Protein AF-A0A940C6B5-F1 (afdb_monomer_lite)

Foldseek 3Di:
DPVVVVVVVVVVVCVCPPAQLVLLLVCVVVVDFLVRSQVPDPHGDDSLVSQVSVQVSCVVVVQKDLDDPQPCPPFAPWDWDWDADPVRDTDTDTDGDDDPPPQPWDWDKAFDDLPDDPPDDDPLPPDQVVVVVCVVQAPPDQKKFWAPLLVCVPPPVPVNVLLLVLDDDRLSSSSVSHCLDNRPGTMIGGPDPSVVSSLSSCRPVVRRGTMMIHIDRDD

Secondary structure (DSSP, 8-state):
--HHHHHHHHHHHHHIIIIIHHHHHHHHHTT--HHHHHHHSSSPPPHHHHHHHHHHHHHHTTSEESS-TTSSTT---EEEEEEE-TTS-EEEEEEEPPPP----EEEEEEE------TTS---TTT--HHHHHHHHH--SS--EEEE-HHHHHHTTSHHHHHHHHHS-THHHHHHHHS-----SSPEEEE--HHHHHHHHHHTTTT-S--EEEEEEE--

Radius of gyration: 21.32 Å; chains: 1; bounding box: 56×64×48 Å

Sequence (219 aa):
MSEDKYFEKALSDMKDSFAGKDGIKHLASLGYSVREIQASLDFPFPLDKIGRVLWDYYKSEEIILLKAPGSGAGASRSTYVKQTDAYGKQSFVKVPGEKEPSRDYSFRKEVYKDGHDIFTPVNRNETRFIVKFLANNSSGGPDFVSLDFGRLKTRNGSDWRRVLSSVTGDDRDYLEVMPWENSITGVYHLIDEQMIRILEALEGTGYLPGVFYFAVKDV

pLDDT: mean 76.71, std 16.72, range [35.69, 95.25]

Structure (mmCIF, N/CA/C/O backbone):
data_AF-A0A940C6B5-F1
#
_entry.id   AF-A0A940C6B5-F1
#
loop_
_atom_site.group_PDB
_atom_site.id
_atom_site.type_symbol
_atom_site.label_atom_id
_atom_site.label_alt_id
_atom_site.label_comp_id
_atom_site.label_asym_id
_atom_site.label_entity_id
_atom_site.label_seq_id
_atom_site.pdbx_PDB_ins_code
_atom_site.Cartn_x
_atom_site.Cartn_y
_atom_site.Cartn_z
_atom_site.occupancy
_atom_site.B_iso_or_equiv
_atom_site.auth_seq_id
_atom_site.auth_comp_id
_atom_site.auth_asym_id
_atom_site.auth_atom_id
_atom_site.pdbx_PDB_model_num
ATOM 1 N N . MET A 1 1 ? -36.226 -0.234 20.730 1.00 51.69 1 MET A N 1
ATOM 2 C CA . MET A 1 1 ? -35.613 -1.057 19.655 1.00 51.69 1 MET A CA 1
ATOM 3 C C . MET A 1 1 ? -34.610 -0.280 18.790 1.00 51.69 1 MET A C 1
ATOM 5 O O . MET A 1 1 ? -33.698 -0.911 18.271 1.00 51.69 1 MET A O 1
ATOM 9 N N . SER A 1 2 ? -34.745 1.043 18.592 1.00 61.62 2 SER A N 1
ATOM 10 C CA . SER A 1 2 ? -33.777 1.872 17.839 1.00 61.62 2 SER A CA 1
ATOM 11 C C . SER A 1 2 ? -32.727 2.573 18.716 1.00 61.62 2 SER A C 1
ATOM 13 O O . SER A 1 2 ? -31.589 2.707 18.276 1.00 61.62 2 SER A O 1
ATOM 15 N N . GLU A 1 3 ? -33.075 2.976 19.942 1.00 56.22 3 GLU A N 1
ATOM 16 C CA . GLU A 1 3 ? -32.159 3.665 20.871 1.00 56.22 3 GLU A CA 1
ATOM 17 C C . GLU A 1 3 ? -31.006 2.778 21.347 1.00 56.22 3 GLU A C 1
ATOM 19 O O . GLU A 1 3 ? -29.862 3.220 21.304 1.00 56.22 3 GLU A O 1
ATOM 24 N N . ASP A 1 4 ? -31.264 1.509 21.674 1.00 61.31 4 ASP A N 1
ATOM 25 C CA . ASP A 1 4 ? -30.216 0.577 22.124 1.00 61.31 4 ASP A CA 1
ATOM 26 C C . ASP A 1 4 ? -29.134 0.372 21.053 1.00 61.31 4 ASP A C 1
ATOM 28 O O . ASP A 1 4 ? -27.945 0.344 21.347 1.00 61.31 4 ASP A O 1
ATOM 32 N N . LYS A 1 5 ? -29.528 0.317 19.772 1.00 67.81 5 LYS A N 1
ATOM 33 C CA . LYS A 1 5 ? -28.584 0.200 18.647 1.00 67.81 5 LYS A CA 1
ATOM 34 C C . LYS A 1 5 ? -27.777 1.475 18.421 1.00 67.81 5 LYS A C 1
ATOM 36 O O . LYS A 1 5 ? -26.628 1.394 17.993 1.00 67.81 5 LYS A O 1
ATOM 41 N N . TYR A 1 6 ? -28.370 2.640 18.670 1.00 72.81 6 TYR A N 1
ATOM 42 C CA . TYR A 1 6 ? -27.673 3.922 18.578 1.00 72.81 6 TYR A CA 1
ATOM 43 C C . TYR A 1 6 ? -26.693 4.111 19.735 1.00 72.81 6 TYR A C 1
ATOM 45 O O . TYR A 1 6 ? -25.583 4.585 19.509 1.00 72.81 6 TYR A O 1
ATOM 53 N N . PHE A 1 7 ? -27.077 3.699 20.942 1.00 65.31 7 PHE A N 1
ATOM 54 C CA . PHE A 1 7 ? -26.234 3.759 22.128 1.00 65.31 7 PHE A CA 1
ATOM 55 C C . PHE A 1 7 ? -25.055 2.793 22.027 1.00 65.31 7 PHE A C 1
ATOM 57 O O . PHE A 1 7 ? -23.922 3.231 22.167 1.00 65.31 7 PHE A O 1
ATOM 64 N N . GLU A 1 8 ? -25.286 1.527 21.669 1.00 72.00 8 GLU A N 1
ATOM 65 C CA . GLU A 1 8 ? -24.215 0.543 21.435 1.00 72.00 8 GLU A CA 1
ATOM 66 C C . GLU A 1 8 ? -23.247 0.994 20.337 1.00 72.00 8 GLU A C 1
ATOM 68 O O . GLU A 1 8 ? -22.029 0.879 20.477 1.00 72.00 8 GLU A O 1
ATOM 73 N N . LYS A 1 9 ? -23.772 1.589 19.258 1.00 75.25 9 LYS A N 1
ATOM 74 C CA . LYS A 1 9 ? -22.939 2.176 18.208 1.00 75.25 9 LYS A CA 1
ATOM 75 C C . LYS A 1 9 ? -22.117 3.354 18.729 1.00 75.25 9 LYS A C 1
ATOM 77 O O . LYS A 1 9 ? -20.917 3.381 18.498 1.00 75.25 9 LYS A O 1
ATOM 82 N N . ALA A 1 10 ? -22.723 4.284 19.464 1.00 62.81 10 ALA A N 1
ATOM 83 C CA . ALA A 1 10 ? -22.015 5.420 20.050 1.00 62.81 10 ALA A CA 1
ATOM 84 C C . ALA A 1 10 ? -20.956 4.979 21.076 1.00 62.81 10 ALA A C 1
ATOM 86 O O . ALA A 1 10 ? -19.884 5.572 21.136 1.00 62.81 10 ALA A O 1
ATOM 87 N N . LEU A 1 11 ? -21.213 3.916 21.844 1.00 60.31 11 LEU A N 1
ATOM 88 C CA . LEU A 1 11 ? -20.276 3.342 22.814 1.00 60.31 11 LEU A CA 1
ATOM 89 C C . LEU A 1 11 ? -19.118 2.608 22.132 1.00 60.31 11 LEU A C 1
ATOM 91 O O . LEU A 1 11 ? -17.976 2.731 22.574 1.00 60.31 11 LEU A O 1
ATOM 95 N N . SER A 1 12 ? -19.394 1.882 21.046 1.00 63.09 12 SER A N 1
ATOM 96 C CA . SER A 1 12 ? -18.367 1.311 20.170 1.00 63.09 12 SER A CA 1
ATOM 97 C C . SER A 1 12 ? -17.521 2.418 19.541 1.00 63.09 12 SER A C 1
ATOM 99 O O . SER A 1 12 ? -16.301 2.385 19.652 1.00 63.09 12 SER A O 1
ATOM 101 N N . ASP A 1 13 ? -18.158 3.428 18.949 1.00 64.12 13 ASP A N 1
ATOM 102 C CA . ASP A 1 13 ? -17.488 4.553 18.295 1.00 64.12 13 ASP A CA 1
ATOM 103 C C . ASP A 1 13 ? -16.643 5.367 19.299 1.00 64.12 13 ASP A C 1
ATOM 105 O O . ASP A 1 13 ? -15.543 5.802 18.961 1.00 64.12 13 ASP A O 1
ATOM 109 N N . MET A 1 14 ? -17.101 5.510 20.551 1.00 58.03 14 MET A N 1
ATOM 110 C CA . MET A 1 14 ? -16.363 6.173 21.635 1.00 58.03 14 MET A CA 1
ATOM 111 C C . MET A 1 14 ? -15.160 5.347 22.113 1.00 58.03 14 MET A C 1
ATOM 113 O O . MET A 1 14 ? -14.069 5.890 22.276 1.00 58.03 14 MET A O 1
ATOM 117 N N . LYS A 1 15 ? -15.316 4.030 22.306 1.00 58.06 15 LYS A N 1
ATOM 118 C CA . LYS A 1 15 ? -14.192 3.127 22.632 1.00 58.06 15 LYS A CA 1
ATOM 119 C C . LYS A 1 15 ? -13.146 3.104 21.513 1.00 58.06 15 LYS A C 1
ATOM 121 O O . LYS A 1 15 ? -11.950 3.023 21.783 1.00 58.06 15 LYS A O 1
ATOM 126 N N . ASP A 1 16 ? -13.588 3.258 20.269 1.00 58.75 16 ASP A N 1
ATOM 127 C CA . ASP A 1 16 ? -12.717 3.353 19.101 1.00 58.75 16 ASP A CA 1
ATOM 128 C C . ASP A 1 16 ? -11.979 4.688 18.994 1.00 58.75 16 ASP A C 1
ATOM 130 O O . ASP A 1 16 ? -10.849 4.719 18.501 1.00 58.75 16 ASP A O 1
ATOM 134 N N . SER A 1 17 ? -12.608 5.790 19.420 1.00 55.53 17 SER A N 1
ATOM 135 C CA . SER A 1 17 ? -12.042 7.138 19.316 1.00 55.53 17 SER A CA 1
ATOM 136 C C . SER A 1 17 ? -11.075 7.489 20.443 1.00 55.53 17 SER A C 1
ATOM 138 O O . SER A 1 17 ? -10.254 8.374 20.252 1.00 55.53 17 SER A O 1
ATOM 140 N N . PHE A 1 18 ? -11.181 6.854 21.616 1.00 49.31 18 PHE A N 1
ATOM 141 C CA . PHE A 1 18 ? -10.466 7.320 22.811 1.00 49.31 18 PHE A CA 1
ATOM 142 C C . PHE A 1 18 ? -9.060 6.720 23.000 1.00 49.31 18 PHE A C 1
ATOM 144 O O . PHE A 1 18 ? -8.281 7.276 23.766 1.00 49.31 18 PHE A O 1
ATOM 151 N N . ALA A 1 19 ? -8.712 5.617 22.319 1.00 55.44 19 ALA A N 1
ATOM 152 C CA . ALA A 1 19 ? -7.381 4.995 22.463 1.00 55.44 19 ALA A CA 1
ATOM 153 C C . ALA A 1 19 ? -6.909 4.125 21.277 1.00 55.44 19 ALA A C 1
ATOM 155 O O . ALA A 1 19 ? -5.709 3.982 21.064 1.00 55.44 19 ALA A O 1
ATOM 156 N N . GLY A 1 20 ? -7.816 3.535 20.487 1.00 72.50 20 GLY A N 1
ATOM 157 C CA . GLY A 1 20 ? -7.432 2.496 19.519 1.00 72.50 20 GLY A CA 1
ATOM 158 C C . GLY A 1 20 ? -6.904 3.009 18.177 1.00 72.50 20 GLY A C 1
ATOM 159 O O . GLY A 1 20 ? -5.870 2.552 17.697 1.00 72.50 20 GLY A O 1
ATOM 160 N N . LYS A 1 21 ? -7.601 3.963 17.543 1.00 81.88 21 LYS A N 1
ATOM 161 C CA . LYS A 1 21 ? -7.278 4.379 16.164 1.00 81.88 21 LYS A CA 1
ATOM 162 C C . LYS A 1 21 ? -5.942 5.105 16.044 1.00 81.88 21 LYS A C 1
ATOM 164 O O . LYS A 1 21 ? -5.196 4.825 15.113 1.00 81.88 21 LYS A O 1
ATOM 169 N N . ASP A 1 22 ? -5.639 6.018 16.961 1.00 84.38 22 ASP A N 1
ATOM 170 C CA . ASP A 1 22 ? -4.374 6.759 16.917 1.00 84.38 22 ASP A CA 1
ATOM 171 C C . ASP A 1 22 ? -3.187 5.883 17.335 1.00 84.38 22 ASP A C 1
ATOM 173 O O . ASP A 1 22 ? -2.115 6.006 16.748 1.00 84.38 22 ASP A O 1
ATOM 177 N N . GLY A 1 23 ? -3.401 4.912 18.234 1.00 85.94 23 GLY A N 1
ATOM 178 C CA . GLY A 1 23 ? -2.422 3.862 18.527 1.00 85.94 23 GLY A CA 1
ATOM 179 C C . GLY A 1 23 ? -2.085 3.015 17.295 1.00 85.94 23 GLY A C 1
ATOM 180 O O . GLY A 1 23 ? -0.912 2.827 16.986 1.00 85.94 23 GLY A O 1
ATOM 181 N N . ILE A 1 24 ? -3.097 2.583 16.529 1.00 90.06 24 ILE A N 1
ATOM 182 C CA . ILE A 1 24 ? -2.900 1.851 15.262 1.00 90.06 24 ILE A CA 1
ATOM 183 C C . ILE A 1 24 ? -2.062 2.672 14.272 1.00 90.06 24 ILE A C 1
ATOM 185 O O . ILE A 1 24 ? -1.107 2.145 13.708 1.00 90.06 24 ILE A O 1
ATOM 189 N N . LYS A 1 25 ? -2.386 3.957 14.072 1.00 90.69 25 LYS A N 1
ATOM 190 C CA . LYS A 1 25 ? -1.626 4.844 13.171 1.00 90.69 25 LYS A CA 1
ATOM 191 C C . LYS A 1 25 ? -0.183 5.018 13.628 1.00 90.69 25 LYS A C 1
ATOM 193 O O . LYS A 1 25 ? 0.727 4.947 12.811 1.00 90.69 25 LYS A O 1
ATOM 198 N N . HIS A 1 26 ? 0.024 5.240 14.925 1.00 86.94 26 HIS A N 1
ATOM 199 C CA . HIS A 1 26 ? 1.357 5.421 15.483 1.00 86.94 26 HIS A CA 1
ATOM 200 C C . HIS A 1 26 ? 2.217 4.170 15.281 1.00 86.94 26 HIS A C 1
ATOM 202 O O . HIS A 1 26 ? 3.313 4.272 14.738 1.00 86.94 26 HIS A O 1
ATOM 208 N N . LEU A 1 27 ? 1.701 2.988 15.619 1.00 88.50 27 LEU A N 1
ATOM 209 C CA . LEU A 1 27 ? 2.410 1.724 15.405 1.00 88.50 27 LEU A CA 1
ATOM 210 C C . LEU A 1 27 ? 2.693 1.476 13.915 1.00 88.50 27 LEU A C 1
ATOM 212 O O . LEU A 1 27 ? 3.799 1.085 13.555 1.00 88.50 27 LEU A O 1
ATOM 216 N N . ALA A 1 28 ? 1.742 1.789 13.033 1.00 90.12 28 ALA A N 1
ATOM 217 C CA . ALA A 1 28 ? 1.952 1.701 11.590 1.00 90.12 28 ALA A CA 1
ATOM 218 C C . ALA A 1 28 ? 3.049 2.654 11.091 1.00 90.12 28 ALA A C 1
ATOM 220 O O . ALA A 1 28 ? 3.865 2.263 10.263 1.00 90.12 28 ALA A O 1
ATOM 221 N N . SER A 1 29 ? 3.114 3.881 11.622 1.00 88.12 29 SER A N 1
ATOM 222 C CA . SER A 1 29 ? 4.173 4.848 11.292 1.00 88.12 29 SER A CA 1
ATOM 223 C C . SER A 1 29 ? 5.568 4.393 11.740 1.00 88.12 29 SER A C 1
ATOM 225 O O . SER A 1 29 ? 6.567 4.827 11.176 1.00 88.12 29 SER A O 1
ATOM 227 N N . LEU A 1 30 ? 5.634 3.493 12.728 1.00 85.75 30 LEU A N 1
ATOM 228 C CA . LEU A 1 30 ? 6.863 2.839 13.182 1.00 85.75 30 LEU A CA 1
ATOM 229 C C . LEU A 1 30 ? 7.217 1.587 12.357 1.00 85.75 30 LEU A C 1
ATOM 231 O O . LEU A 1 30 ? 8.242 0.966 12.624 1.00 85.75 30 LEU A O 1
ATOM 235 N N . GLY A 1 31 ? 6.391 1.211 11.375 1.00 84.44 31 GLY A N 1
ATOM 236 C CA . GLY A 1 31 ? 6.623 0.063 10.494 1.00 84.44 31 GLY A CA 1
ATOM 237 C C . GLY A 1 31 ? 6.084 -1.276 11.006 1.00 84.44 31 GLY A C 1
ATOM 238 O O . GLY A 1 31 ? 6.448 -2.309 10.452 1.00 84.44 31 GLY A O 1
ATOM 239 N N . TYR A 1 32 ? 5.228 -1.282 12.034 1.00 87.81 32 TYR A N 1
ATOM 240 C CA . TYR A 1 32 ? 4.650 -2.519 12.573 1.00 87.81 32 TYR A CA 1
ATOM 241 C C . TYR A 1 32 ? 3.679 -3.162 11.575 1.00 87.81 32 TYR A C 1
ATOM 243 O O . TYR A 1 32 ? 2.871 -2.476 10.939 1.00 87.81 32 TYR A O 1
ATOM 251 N N . SER A 1 33 ? 3.694 -4.493 11.492 1.00 89.44 33 SER A N 1
ATOM 252 C CA . SER A 1 33 ? 2.744 -5.257 10.685 1.00 89.44 33 SER A CA 1
ATOM 253 C C . SER A 1 33 ? 1.346 -5.295 11.300 1.00 89.44 33 SER A C 1
ATOM 255 O O . SER A 1 33 ? 1.143 -5.003 12.476 1.00 89.44 33 SER A O 1
ATOM 257 N N . VAL A 1 34 ? 0.339 -5.712 10.527 1.00 91.19 34 VAL A N 1
ATOM 258 C CA . VAL A 1 34 ? -1.051 -5.791 11.012 1.00 91.19 34 VAL A CA 1
ATOM 259 C C . VAL A 1 34 ? -1.169 -6.671 12.265 1.00 91.19 34 VAL A C 1
ATOM 261 O O . VAL A 1 34 ? -1.901 -6.324 13.197 1.00 91.19 34 VAL A O 1
ATOM 264 N N . ARG A 1 35 ? -0.452 -7.803 12.311 1.00 89.88 35 ARG A N 1
ATOM 265 C CA . ARG A 1 35 ? -0.485 -8.713 13.466 1.00 89.88 35 ARG A CA 1
ATOM 266 C C . ARG A 1 35 ? 0.287 -8.160 14.654 1.00 89.88 35 ARG A C 1
ATOM 268 O O . ARG A 1 35 ? -0.186 -8.293 15.779 1.00 89.88 35 ARG A O 1
ATOM 275 N N . GLU A 1 36 ? 1.422 -7.510 14.416 1.00 89.62 36 GLU A N 1
ATOM 276 C CA . GLU A 1 36 ? 2.192 -6.843 15.470 1.00 89.62 36 GLU A CA 1
ATOM 277 C C . GLU A 1 36 ? 1.408 -5.681 16.080 1.00 89.62 36 GLU A C 1
ATOM 279 O O . GLU A 1 36 ? 1.369 -5.542 17.303 1.00 89.62 36 GLU A O 1
ATOM 284 N N . ILE A 1 37 ? 0.710 -4.898 15.250 1.00 89.75 37 ILE A N 1
ATOM 285 C CA . ILE A 1 37 ? -0.222 -3.861 15.699 1.00 89.75 37 ILE A CA 1
ATOM 286 C C . ILE A 1 37 ? -1.287 -4.497 16.586 1.00 89.75 37 ILE A C 1
ATOM 288 O O . ILE A 1 37 ? -1.464 -4.063 17.718 1.00 89.75 37 ILE A O 1
ATOM 292 N N . GLN A 1 38 ? -1.972 -5.546 16.117 1.00 89.88 38 GLN A N 1
ATOM 293 C CA . GLN A 1 38 ? -3.027 -6.200 16.895 1.00 89.88 38 GLN A CA 1
ATOM 294 C C . GLN A 1 38 ? -2.529 -6.704 18.257 1.00 89.88 38 GLN A C 1
ATOM 296 O O . GLN A 1 38 ? -3.240 -6.559 19.249 1.00 89.88 38 GLN A O 1
ATOM 301 N N . ALA A 1 39 ? -1.328 -7.284 18.300 1.00 88.50 39 ALA A N 1
ATOM 302 C CA . ALA A 1 39 ? -0.719 -7.812 19.517 1.00 88.50 39 ALA A CA 1
ATOM 303 C C . ALA A 1 39 ? -0.229 -6.718 20.482 1.00 88.50 39 ALA A C 1
ATOM 305 O O . ALA A 1 39 ? -0.133 -6.971 21.680 1.00 88.50 39 ALA A O 1
ATOM 306 N N . SER A 1 40 ? 0.074 -5.522 19.971 1.00 86.75 40 SER A N 1
ATOM 307 C CA . SER A 1 40 ? 0.601 -4.393 20.752 1.00 86.75 40 SER A CA 1
ATOM 308 C C . SER A 1 40 ? -0.490 -3.485 21.332 1.00 86.75 40 SER A C 1
ATOM 310 O O . SER A 1 40 ? -0.182 -2.570 22.091 1.00 86.75 40 SER A O 1
ATOM 312 N N . LEU A 1 41 ? -1.758 -3.699 20.971 1.00 84.69 41 LEU A N 1
ATOM 313 C CA . LEU A 1 41 ? -2.888 -2.952 21.523 1.00 84.69 41 LEU A CA 1
ATOM 314 C C . LEU A 1 41 ? -3.345 -3.565 22.852 1.00 84.69 41 LEU A C 1
ATOM 316 O O . LEU A 1 41 ? -3.595 -4.767 22.924 1.00 84.69 41 LEU A O 1
ATOM 320 N N . ASP A 1 42 ? -3.577 -2.720 23.863 1.00 74.31 42 ASP A N 1
ATOM 321 C CA . ASP A 1 42 ? -4.107 -3.135 25.176 1.00 74.31 42 ASP A CA 1
ATOM 322 C C . ASP A 1 42 ? -5.443 -3.896 25.071 1.00 74.31 42 ASP A C 1
ATOM 324 O O . ASP A 1 42 ? -5.758 -4.758 25.893 1.00 74.31 42 ASP A O 1
ATOM 328 N N . PHE A 1 43 ? -6.228 -3.594 24.033 1.00 72.50 43 PHE A N 1
ATOM 329 C CA . PHE A 1 43 ? -7.436 -4.325 23.669 1.00 72.50 43 PHE A CA 1
ATOM 330 C C . PHE A 1 43 ? -7.367 -4.698 22.183 1.00 72.50 43 PHE A C 1
ATOM 332 O O . PHE A 1 43 ? -7.278 -3.796 21.346 1.00 72.50 43 PHE A O 1
ATOM 339 N N . PRO A 1 44 ? -7.434 -5.992 21.815 1.00 71.88 44 PRO A N 1
ATOM 340 C CA . PRO A 1 44 ? -7.230 -6.409 20.435 1.00 71.88 44 PRO A CA 1
ATOM 341 C C . PRO A 1 44 ? -8.405 -5.976 19.554 1.00 71.88 44 PRO A C 1
ATOM 343 O O . PRO A 1 44 ? -9.550 -6.394 19.745 1.00 71.88 44 PRO A O 1
ATOM 346 N N . PHE A 1 45 ? -8.115 -5.154 18.547 1.00 80.25 45 PHE A N 1
ATOM 347 C CA . PHE A 1 45 ? -9.079 -4.803 17.507 1.00 80.25 45 PHE A CA 1
ATOM 348 C C . PHE A 1 45 ? -9.227 -5.976 16.521 1.00 80.25 45 PHE A C 1
ATOM 350 O O . PHE A 1 45 ? -8.237 -6.651 16.226 1.00 80.25 45 PHE A O 1
ATOM 357 N N . PRO A 1 46 ? -10.428 -6.228 15.963 1.00 87.94 46 PRO A N 1
ATOM 358 C CA . PRO A 1 46 ? -10.578 -7.123 14.819 1.00 87.94 46 PRO A CA 1
ATOM 359 C C . PRO A 1 46 ? -9.673 -6.696 13.653 1.00 87.94 46 PRO A C 1
ATOM 361 O O . PRO A 1 46 ? -9.523 -5.501 13.386 1.00 87.94 46 PRO A O 1
ATOM 364 N N . LEU A 1 47 ? -9.073 -7.661 12.952 1.00 89.69 47 LEU A N 1
ATOM 365 C CA . LEU A 1 47 ? -8.100 -7.398 11.881 1.00 89.69 47 LEU A CA 1
ATOM 366 C C . LEU A 1 47 ? -8.679 -6.542 10.743 1.00 89.69 47 LEU A C 1
ATOM 368 O O . LEU A 1 47 ? -8.009 -5.651 10.229 1.00 89.69 47 LEU A O 1
ATOM 372 N N . ASP A 1 48 ? -9.946 -6.753 10.387 1.00 88.25 48 ASP A N 1
ATOM 373 C CA . ASP A 1 48 ? -10.661 -5.960 9.383 1.00 88.25 48 ASP A CA 1
ATOM 374 C C . ASP A 1 48 ? -10.830 -4.495 9.812 1.00 88.25 48 ASP A C 1
ATOM 376 O O . ASP A 1 48 ? -10.792 -3.581 8.986 1.00 88.25 48 ASP A O 1
ATOM 380 N N . LYS A 1 49 ? -10.971 -4.251 11.117 1.00 89.50 49 LYS A N 1
ATOM 381 C CA . LYS A 1 49 ? -11.049 -2.906 11.683 1.00 89.50 49 LYS A CA 1
ATOM 382 C C . LYS A 1 49 ? -9.695 -2.209 11.657 1.00 89.50 49 LYS A C 1
ATOM 384 O O . LYS A 1 49 ? -9.644 -1.035 11.298 1.00 89.50 49 LYS A O 1
ATOM 389 N N . ILE A 1 50 ? -8.618 -2.931 11.968 1.00 91.50 50 ILE A N 1
ATOM 390 C CA . ILE A 1 50 ? -7.243 -2.434 11.813 1.00 91.50 50 ILE A CA 1
ATOM 391 C C . ILE A 1 50 ? -7.000 -2.062 10.347 1.00 91.50 50 ILE A C 1
ATOM 393 O O . ILE A 1 50 ? -6.615 -0.929 10.071 1.00 91.50 50 ILE A O 1
ATOM 397 N N . GLY A 1 51 ? -7.337 -2.948 9.404 1.00 93.00 51 GLY A N 1
ATOM 398 C CA . GLY A 1 51 ? -7.209 -2.689 7.966 1.00 93.00 51 GLY A CA 1
ATOM 399 C C . GLY A 1 51 ? -7.950 -1.431 7.499 1.00 93.00 51 GLY A C 1
ATOM 400 O O . GLY A 1 51 ? -7.403 -0.647 6.731 1.00 93.00 51 GLY A O 1
ATOM 401 N N . ARG A 1 52 ? -9.165 -1.167 8.003 1.00 92.38 52 ARG A N 1
ATOM 402 C CA . ARG A 1 52 ? -9.897 0.081 7.700 1.00 92.38 52 ARG A CA 1
ATOM 403 C C . ARG A 1 52 ? -9.196 1.328 8.238 1.00 92.38 52 ARG A C 1
ATOM 405 O O . ARG A 1 52 ? -9.135 2.334 7.540 1.00 92.38 52 ARG A O 1
ATOM 412 N N . VAL A 1 53 ? -8.672 1.270 9.462 1.00 92.88 53 VAL A N 1
ATOM 413 C CA . VAL A 1 53 ? -7.948 2.402 10.066 1.00 92.88 53 VAL A CA 1
ATOM 414 C C . VAL A 1 53 ? -6.655 2.684 9.303 1.00 92.88 53 VAL A C 1
ATOM 416 O O . VAL A 1 53 ? -6.380 3.844 9.004 1.00 92.88 53 VAL A O 1
ATOM 419 N N . LEU A 1 54 ? -5.906 1.639 8.938 1.00 93.94 54 LEU A N 1
ATOM 420 C CA . LEU A 1 54 ? -4.702 1.755 8.111 1.00 93.94 54 LEU A CA 1
ATOM 421 C C . LEU A 1 54 ? -5.019 2.311 6.725 1.00 93.94 54 LEU A C 1
ATOM 423 O O . LEU A 1 54 ? -4.320 3.198 6.258 1.00 93.94 54 LEU A O 1
ATOM 427 N N . TRP A 1 55 ? -6.103 1.862 6.094 1.00 94.00 55 TRP A N 1
ATOM 428 C CA . TRP A 1 55 ? -6.548 2.390 4.805 1.00 94.00 55 TRP A CA 1
ATOM 429 C C . TRP A 1 55 ? -6.806 3.896 4.847 1.00 94.00 55 TRP A C 1
ATOM 431 O O . TRP A 1 55 ? -6.348 4.634 3.975 1.00 94.00 55 TRP A O 1
ATOM 441 N N . ASP A 1 56 ? -7.527 4.373 5.862 1.00 92.31 56 ASP A N 1
ATOM 442 C CA . ASP A 1 56 ? -7.807 5.800 6.014 1.00 92.31 56 ASP A CA 1
ATOM 443 C C . ASP A 1 56 ? -6.545 6.609 6.333 1.00 92.31 56 ASP A C 1
ATOM 445 O O . ASP A 1 56 ? -6.377 7.704 5.798 1.00 92.31 56 ASP A O 1
ATOM 449 N N . TYR A 1 57 ? -5.644 6.048 7.140 1.00 92.19 57 TYR A N 1
ATOM 450 C CA . TYR A 1 57 ? -4.345 6.639 7.451 1.00 92.19 57 TYR A CA 1
ATOM 451 C C . TYR A 1 57 ? -3.430 6.725 6.222 1.00 92.19 57 TYR A C 1
ATOM 453 O O . TYR A 1 57 ? -2.937 7.794 5.887 1.00 92.19 57 TYR A O 1
ATOM 461 N N . TYR A 1 58 ? -3.261 5.641 5.470 1.00 93.25 58 TYR A N 1
ATOM 462 C CA . TYR A 1 58 ? -2.409 5.625 4.279 1.00 93.25 58 TYR A CA 1
ATOM 463 C C . TYR A 1 58 ? -2.943 6.527 3.167 1.00 93.25 58 TYR A C 1
ATOM 465 O O . TYR A 1 58 ? -2.157 7.097 2.416 1.00 93.25 58 TYR A O 1
ATOM 473 N N . LYS A 1 59 ? -4.264 6.728 3.083 1.00 92.19 59 LYS A N 1
ATOM 474 C CA . LYS A 1 59 ? -4.837 7.775 2.225 1.00 92.19 59 LYS A CA 1
ATOM 475 C C . LYS A 1 59 ? -4.500 9.183 2.718 1.00 92.19 59 LYS A C 1
ATOM 477 O O . LYS A 1 59 ? -4.277 10.059 1.888 1.00 92.19 59 LYS A O 1
ATOM 482 N N . SER A 1 60 ? -4.518 9.433 4.032 1.00 88.94 60 SER A N 1
ATOM 483 C CA . SER A 1 60 ? -4.209 10.765 4.570 1.00 88.94 60 SER A CA 1
ATOM 484 C C . SER A 1 60 ? -2.734 11.130 4.446 1.00 88.94 60 SER A C 1
ATOM 486 O O . SER A 1 60 ? -2.443 12.301 4.235 1.00 88.94 60 SER A O 1
ATOM 488 N N . GLU A 1 61 ? -1.844 10.139 4.532 1.00 88.38 61 GLU A N 1
ATOM 489 C CA . GLU A 1 61 ? -0.391 10.281 4.351 1.00 88.38 61 GLU A CA 1
ATOM 490 C C . GLU A 1 61 ? 0.062 10.159 2.886 1.00 88.38 61 GLU A C 1
ATOM 492 O O . GLU A 1 61 ? 1.255 10.090 2.613 1.00 88.38 61 GLU A O 1
ATOM 497 N N . GLU A 1 62 ? -0.875 10.076 1.935 1.00 90.69 62 GLU A N 1
ATOM 498 C CA . GLU A 1 62 ? -0.588 9.916 0.499 1.00 90.69 62 GLU A CA 1
ATOM 499 C C . GLU A 1 62 ? 0.246 8.668 0.134 1.00 90.69 62 GLU A C 1
ATOM 501 O O . GLU A 1 62 ? 0.752 8.558 -0.980 1.00 90.69 62 GLU A O 1
ATOM 506 N N . ILE A 1 63 ? 0.321 7.675 1.026 1.00 92.25 63 ILE A N 1
ATOM 507 C CA . ILE A 1 63 ? 0.861 6.333 0.744 1.00 92.25 63 ILE A CA 1
ATOM 508 C C . ILE A 1 63 ? -0.061 5.604 -0.244 1.00 92.25 63 ILE A C 1
ATOM 510 O O . ILE A 1 63 ? 0.402 4.903 -1.141 1.00 92.25 63 ILE A O 1
ATOM 514 N N . ILE A 1 64 ? -1.377 5.796 -0.108 1.00 93.00 64 ILE A N 1
ATOM 515 C CA . ILE A 1 64 ? -2.393 5.275 -1.026 1.00 93.00 64 ILE A CA 1
ATOM 516 C C . ILE A 1 64 ? -3.127 6.428 -1.702 1.00 93.00 64 ILE A C 1
ATOM 518 O O . ILE A 1 64 ? -3.729 7.277 -1.048 1.00 93.00 64 ILE A O 1
ATOM 522 N N . LEU A 1 65 ? -3.180 6.395 -3.033 1.00 91.06 65 LEU A N 1
ATOM 523 C CA . LEU A 1 65 ? -3.956 7.320 -3.850 1.00 91.06 65 LEU A CA 1
ATOM 524 C C . LEU A 1 65 ? -5.085 6.580 -4.573 1.00 91.06 65 LEU A C 1
ATOM 526 O O . LEU A 1 65 ? -4.924 5.469 -5.079 1.00 91.06 65 LEU A O 1
ATOM 530 N N . LEU A 1 66 ? -6.239 7.238 -4.682 1.00 88.94 66 LEU A N 1
ATOM 531 C CA . LEU A 1 66 ? -7.406 6.722 -5.418 1.00 88.94 66 LEU A CA 1
ATOM 532 C C . LEU A 1 66 ? -7.476 7.228 -6.868 1.00 88.94 66 LEU A C 1
ATOM 534 O O . LEU A 1 66 ? -8.372 6.862 -7.630 1.00 88.94 66 LEU A O 1
ATOM 538 N N . LYS A 1 67 ? -6.549 8.109 -7.243 1.00 87.25 67 LYS A N 1
ATOM 539 C CA . LYS A 1 67 ? -6.403 8.688 -8.578 1.00 87.25 67 LYS A CA 1
ATOM 540 C C . LYS A 1 67 ? -4.927 8.682 -8.948 1.00 87.25 67 LYS A C 1
ATOM 542 O O . LYS A 1 67 ? -4.077 8.732 -8.065 1.00 87.25 67 LYS A O 1
ATOM 547 N N . ALA A 1 68 ? -4.645 8.626 -10.247 1.00 87.75 68 ALA A N 1
ATOM 548 C CA . ALA A 1 68 ? -3.279 8.501 -10.734 1.00 87.75 68 ALA A CA 1
ATOM 549 C C . ALA A 1 68 ? -2.387 9.650 -10.223 1.00 87.75 68 ALA A C 1
ATOM 551 O O . ALA A 1 68 ? -2.834 10.808 -10.251 1.00 87.75 68 ALA A O 1
ATOM 552 N N . PRO A 1 69 ? -1.135 9.365 -9.824 1.00 88.31 69 PRO A N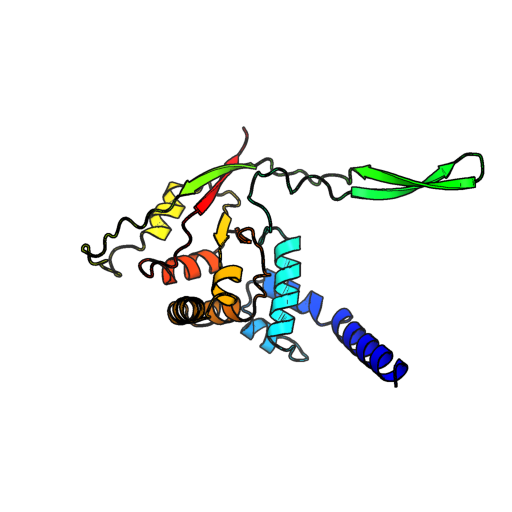 1
ATOM 553 C CA . PRO A 1 69 ? -0.141 10.399 -9.557 1.00 88.31 69 PRO A CA 1
ATOM 554 C C . PRO A 1 69 ? -0.052 11.386 -10.729 1.00 88.31 69 PRO A C 1
ATOM 556 O O . PRO A 1 69 ? -0.158 10.993 -11.893 1.00 88.31 69 PRO A O 1
ATOM 559 N N . GLY A 1 70 ? 0.067 12.681 -10.434 1.00 80.25 70 GLY A N 1
ATOM 560 C CA . GLY A 1 70 ? 0.135 13.734 -11.456 1.00 80.25 70 GLY A CA 1
ATOM 561 C C . GLY A 1 70 ? -1.188 14.076 -12.160 1.00 80.25 70 GLY A C 1
ATOM 562 O O . GLY A 1 70 ? -1.225 15.011 -12.952 1.00 80.25 70 GLY A O 1
ATOM 563 N N . SER A 1 71 ? -2.309 13.410 -11.854 1.00 73.44 71 SER A N 1
ATOM 564 C CA . SER A 1 71 ? -3.624 13.726 -12.456 1.00 73.44 71 SER A CA 1
ATOM 565 C C . SER A 1 71 ? -4.279 15.024 -11.943 1.00 73.44 71 SER A C 1
ATOM 567 O O . SER A 1 71 ? -5.459 15.267 -12.192 1.00 73.44 71 SER A O 1
ATOM 569 N N . GLY A 1 72 ? -3.544 15.853 -11.191 1.00 57.41 72 GLY A N 1
ATOM 570 C CA . GLY A 1 72 ? -4.047 17.100 -10.598 1.00 57.41 72 GLY A CA 1
ATOM 571 C C . GLY A 1 72 ? -5.065 16.901 -9.468 1.00 57.41 72 GLY A C 1
ATOM 572 O O . GLY A 1 72 ? -5.659 17.860 -8.983 1.00 57.41 72 GLY A O 1
ATOM 573 N N . ALA A 1 73 ? -5.280 15.662 -9.023 1.00 44.62 73 ALA A N 1
ATOM 574 C CA . ALA A 1 73 ? -6.311 15.337 -8.047 1.00 44.62 73 ALA A CA 1
ATOM 575 C C . ALA A 1 73 ? -5.941 15.599 -6.576 1.00 44.62 73 ALA A C 1
ATOM 577 O O . ALA A 1 73 ? -6.804 15.448 -5.714 1.00 44.62 73 ALA A O 1
ATOM 578 N N . GLY A 1 74 ? -4.699 16.015 -6.313 1.00 46.34 74 GLY A N 1
ATOM 579 C CA . GLY A 1 74 ? -4.234 16.530 -5.019 1.00 46.34 74 GLY A CA 1
ATOM 580 C C . GLY A 1 74 ? -4.411 18.046 -4.851 1.00 46.34 74 GLY A C 1
ATOM 581 O O . GLY A 1 74 ? -3.928 18.621 -3.883 1.00 46.34 74 GLY A O 1
ATOM 582 N N . ALA A 1 75 ? -5.090 18.737 -5.775 1.00 38.75 75 ALA A N 1
ATOM 583 C CA . ALA A 1 75 ? -5.324 20.172 -5.646 1.00 38.75 75 ALA A CA 1
ATOM 584 C C . ALA A 1 75 ? -6.628 20.475 -4.880 1.00 38.75 75 ALA A C 1
ATOM 586 O O . ALA A 1 75 ? -7.734 20.290 -5.388 1.00 38.75 75 ALA A O 1
ATOM 587 N N . SER A 1 76 ? -6.440 21.029 -3.678 1.00 37.88 76 SER A N 1
ATOM 588 C CA . SER A 1 76 ? -7.404 21.661 -2.763 1.00 37.88 76 SER A CA 1
ATOM 589 C C . SER A 1 76 ? -8.165 20.755 -1.790 1.00 37.88 76 SER A C 1
ATOM 591 O O . SER A 1 76 ? -9.312 20.373 -2.024 1.00 37.88 76 SER A O 1
ATOM 593 N N . ARG A 1 77 ? -7.631 20.660 -0.561 1.00 38.72 77 ARG A N 1
ATOM 594 C CA . ARG A 1 77 ? -8.485 20.821 0.626 1.00 38.72 77 ARG A CA 1
ATOM 595 C C . ARG A 1 77 ? -9.145 22.196 0.520 1.00 38.72 77 ARG A C 1
ATOM 597 O O . ARG A 1 77 ? -8.496 23.227 0.666 1.00 38.72 77 ARG A O 1
ATOM 604 N N . SER A 1 78 ? -10.421 22.225 0.160 1.00 35.94 78 SER A N 1
ATOM 605 C CA . SER A 1 78 ? -11.195 23.458 0.202 1.00 35.94 78 SER A CA 1
ATOM 606 C C . SER A 1 78 ? -11.829 23.608 1.571 1.00 35.94 78 SER A C 1
ATOM 608 O O . SER A 1 78 ? -12.655 22.778 1.954 1.00 35.94 78 SER A O 1
ATOM 610 N N . THR A 1 79 ? -11.469 24.670 2.277 1.00 38.09 79 THR A N 1
ATOM 611 C CA . THR A 1 79 ? -12.086 25.019 3.554 1.00 38.09 79 THR A CA 1
ATOM 612 C C . THR A 1 79 ? -13.281 25.922 3.272 1.00 38.09 79 THR A C 1
ATOM 614 O O . THR A 1 79 ? -13.171 26.911 2.546 1.00 38.09 79 THR A O 1
ATOM 617 N N . TYR A 1 80 ? -14.447 25.574 3.811 1.00 51.72 80 TYR A N 1
ATOM 618 C CA . TYR A 1 80 ? -15.630 26.428 3.738 1.00 51.72 80 TYR A CA 1
ATOM 619 C C . TYR A 1 80 ? -15.596 27.406 4.908 1.00 51.72 80 TYR A C 1
ATOM 621 O O . TYR A 1 80 ? -15.686 26.991 6.062 1.00 51.72 80 TYR A O 1
ATOM 629 N N . VAL A 1 81 ? -15.470 28.700 4.620 1.00 68.50 81 VAL A N 1
ATOM 630 C CA . VAL A 1 81 ? -15.517 29.749 5.644 1.00 68.50 81 VAL A CA 1
ATOM 631 C C . VAL A 1 81 ? -16.912 30.363 5.654 1.00 68.50 81 VAL A C 1
ATOM 633 O O . VAL A 1 81 ? -17.474 30.698 4.608 1.00 68.50 81 VAL A O 1
ATOM 636 N N . LYS A 1 82 ? -17.491 30.490 6.850 1.00 57.59 82 LYS A N 1
ATOM 637 C CA . LYS A 1 82 ? -18.789 31.130 7.065 1.00 57.59 82 LYS A CA 1
ATOM 638 C C . LYS A 1 82 ? -18.601 32.647 7.080 1.00 57.59 82 LYS A C 1
ATOM 640 O O . LYS A 1 82 ? -18.004 33.180 8.011 1.00 57.59 82 LYS A O 1
ATOM 645 N N . GLN A 1 83 ? -19.113 33.335 6.065 1.00 52.28 83 GLN A N 1
ATOM 646 C CA . GLN A 1 83 ? -19.077 34.793 5.957 1.00 52.28 83 GLN A CA 1
ATOM 647 C C . GLN A 1 83 ? -20.477 35.359 6.229 1.00 52.28 83 GLN A C 1
ATOM 649 O O . GLN A 1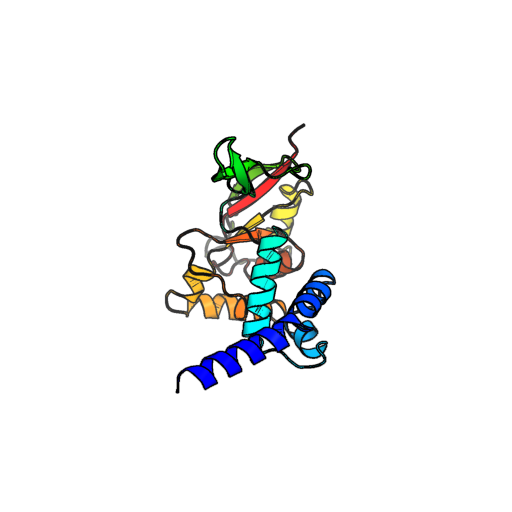 83 ? -21.475 34.805 5.767 1.00 52.28 83 GLN A O 1
ATOM 654 N N . THR A 1 84 ? -20.558 36.438 7.007 1.00 50.16 84 THR A N 1
ATOM 655 C CA . THR A 1 84 ? -21.818 37.148 7.281 1.00 50.16 84 THR A CA 1
ATOM 656 C C . THR A 1 84 ? -21.730 38.526 6.645 1.00 50.16 84 THR A C 1
ATOM 658 O O . THR A 1 84 ? -20.737 39.222 6.852 1.00 50.16 84 THR A O 1
ATOM 661 N N . ASP A 1 85 ? -22.719 38.891 5.833 1.00 69.75 85 ASP A N 1
ATOM 662 C CA . ASP A 1 85 ? -22.759 40.200 5.178 1.00 69.75 85 ASP A CA 1
ATOM 663 C C . ASP A 1 85 ? -23.251 41.316 6.120 1.00 69.75 85 ASP A C 1
ATOM 665 O O . ASP A 1 85 ? -23.644 41.077 7.265 1.00 69.75 85 ASP A O 1
ATOM 669 N N . ALA A 1 86 ? -23.241 42.556 5.624 1.00 61.91 86 ALA A N 1
ATOM 670 C CA . ALA A 1 86 ? -23.680 43.743 6.363 1.00 61.91 86 ALA A CA 1
ATOM 671 C C . ALA A 1 86 ? -25.172 43.725 6.769 1.00 61.91 86 ALA A C 1
ATOM 673 O O . ALA A 1 86 ? -25.603 44.586 7.532 1.00 61.91 86 ALA A O 1
ATOM 674 N N . TYR A 1 87 ? -25.951 42.752 6.284 1.00 66.44 87 TYR A N 1
ATOM 675 C CA . TYR A 1 87 ? -27.375 42.575 6.570 1.00 66.44 87 TYR A CA 1
ATOM 676 C C . TYR A 1 87 ? -27.656 41.307 7.397 1.00 66.44 87 TYR A C 1
ATOM 678 O O . TYR A 1 87 ? -28.813 40.932 7.584 1.00 66.44 87 TYR A O 1
ATOM 686 N N . GLY A 1 88 ? -26.614 40.644 7.915 1.00 64.31 88 GLY A N 1
ATOM 687 C CA . GLY A 1 88 ? -26.736 39.471 8.782 1.00 64.31 88 GLY A CA 1
ATOM 688 C C . GLY A 1 88 ? -26.985 38.149 8.049 1.00 64.31 88 GLY A C 1
ATOM 689 O O . GLY A 1 88 ? -27.202 37.124 8.700 1.00 64.31 88 GLY A O 1
ATOM 690 N N . LYS A 1 89 ? -26.941 38.120 6.710 1.00 57.81 89 LYS A N 1
ATOM 691 C CA . LYS A 1 89 ? -27.144 36.895 5.928 1.00 57.81 89 LYS A CA 1
ATOM 692 C C . LYS A 1 89 ? -25.857 36.072 5.902 1.00 57.81 89 LYS A C 1
ATOM 694 O O . LYS A 1 89 ? -24.783 36.562 5.557 1.00 57.81 89 LYS A O 1
ATOM 699 N N . GLN A 1 90 ? -25.971 34.795 6.261 1.00 59.09 90 GLN A N 1
ATOM 700 C CA . GLN A 1 90 ? -24.843 33.864 6.324 1.00 59.09 90 GLN A CA 1
ATOM 701 C C . GLN A 1 90 ? -24.658 33.148 4.981 1.00 59.09 90 GLN A C 1
ATOM 703 O O . GLN A 1 90 ? -25.600 32.549 4.465 1.00 59.09 90 GLN A O 1
ATOM 708 N N . SER A 1 91 ? -23.440 33.184 4.438 1.00 51.16 91 SER A N 1
ATOM 709 C CA . SER A 1 91 ? -23.039 32.469 3.220 1.00 51.16 91 SER A CA 1
ATOM 710 C C . SER A 1 91 ? -21.757 31.670 3.465 1.00 51.16 91 SER A C 1
ATOM 712 O O . SER A 1 91 ? -20.896 32.085 4.240 1.00 51.16 91 SER A O 1
ATOM 714 N N . PHE A 1 92 ? -21.617 30.516 2.813 1.00 58.38 92 PHE A N 1
ATOM 715 C CA . PHE A 1 92 ? -20.403 29.699 2.878 1.00 58.38 92 PHE A CA 1
ATOM 716 C C . PHE A 1 92 ? -19.564 29.949 1.629 1.00 58.38 92 PHE A C 1
ATOM 718 O O . PHE A 1 92 ? -20.004 29.650 0.520 1.00 58.38 92 PHE A O 1
ATOM 725 N N . VAL A 1 93 ? -18.361 30.491 1.805 1.00 67.50 93 VAL A N 1
ATOM 726 C CA . VAL A 1 93 ? -17.426 30.734 0.703 1.00 67.50 93 VAL A CA 1
ATOM 727 C C . VAL A 1 93 ? -16.356 29.651 0.719 1.00 67.50 93 VAL A C 1
ATOM 729 O O . VAL A 1 93 ? -15.761 29.357 1.758 1.00 67.50 93 VAL A O 1
ATOM 732 N N . LYS A 1 94 ? -16.127 29.037 -0.445 1.00 49.41 94 LYS A N 1
ATOM 733 C CA . LYS A 1 94 ? -15.047 28.074 -0.659 1.00 49.41 94 LYS A CA 1
ATOM 734 C C . LYS A 1 94 ? -13.731 28.845 -0.739 1.00 49.41 94 LYS A C 1
ATOM 736 O O . LYS A 1 94 ? -13.508 29.558 -1.713 1.00 49.41 94 LYS A O 1
ATOM 741 N N . VAL A 1 95 ? -12.873 28.699 0.264 1.00 57.00 95 VAL A N 1
ATOM 742 C CA . VAL A 1 95 ? -11.548 29.328 0.284 1.00 57.00 95 VAL A CA 1
ATOM 743 C C . VAL A 1 95 ? -10.496 28.252 -0.012 1.00 57.00 95 VAL A C 1
ATOM 745 O O . VAL A 1 95 ? -10.616 27.130 0.501 1.00 57.00 95 VAL A O 1
ATOM 748 N N . PRO A 1 96 ? -9.492 28.526 -0.866 1.00 44.81 96 PRO A N 1
ATOM 749 C CA . PRO A 1 96 ? -8.344 27.639 -1.008 1.00 44.81 96 PRO A CA 1
ATOM 750 C C . PRO A 1 96 ? -7.682 27.476 0.365 1.00 44.81 96 PRO A C 1
ATOM 752 O O . PRO A 1 96 ? -7.295 28.472 0.971 1.00 44.81 96 PRO A O 1
ATOM 755 N N . GLY A 1 97 ? -7.600 26.249 0.885 1.00 45.22 97 GLY A N 1
ATOM 756 C CA . GLY A 1 97 ? -6.781 25.982 2.065 1.00 45.22 97 GLY A CA 1
ATOM 757 C C . GLY A 1 97 ? -5.313 26.261 1.750 1.00 45.22 97 GLY A C 1
ATOM 758 O O . GLY A 1 97 ? -4.883 26.053 0.610 1.00 45.22 97 GLY A O 1
ATOM 759 N N . GLU A 1 98 ? -4.564 26.751 2.738 1.00 35.69 98 GLU A N 1
ATOM 760 C CA . GLU A 1 98 ? -3.118 26.933 2.617 1.00 35.69 98 GLU A CA 1
ATOM 761 C C . GLU A 1 98 ? -2.479 25.610 2.185 1.00 35.69 98 GLU A C 1
ATOM 763 O O . GLU A 1 98 ? -2.688 24.559 2.797 1.00 35.69 98 GLU A O 1
ATOM 768 N N . LYS A 1 99 ? -1.754 25.663 1.066 1.00 41.84 99 LYS A N 1
ATOM 769 C CA . LYS A 1 99 ? -0.897 24.571 0.629 1.00 41.84 99 LYS A CA 1
ATOM 770 C C . LYS A 1 99 ? 0.286 24.536 1.595 1.00 41.84 99 LYS A C 1
ATOM 772 O O . LYS A 1 99 ? 1.070 25.484 1.607 1.00 41.84 99 LYS A O 1
ATOM 777 N N . GLU A 1 100 ? 0.462 23.450 2.345 1.00 40.22 100 GLU A N 1
ATOM 778 C CA . GLU A 1 100 ? 1.836 23.058 2.672 1.00 40.22 100 GLU A CA 1
ATOM 779 C C . GLU A 1 100 ? 2.609 22.938 1.350 1.00 40.22 100 GLU A C 1
ATOM 781 O O . GLU A 1 100 ? 1.986 22.571 0.346 1.00 40.22 100 GLU A O 1
ATOM 786 N N . PRO A 1 101 ? 3.901 23.314 1.297 1.00 39.03 101 PRO A N 1
ATOM 787 C CA . PRO A 1 101 ? 4.650 23.366 0.049 1.00 39.03 101 PRO A CA 1
ATOM 788 C C . PRO A 1 101 ? 4.542 22.011 -0.646 1.00 39.03 101 PRO A C 1
ATOM 790 O O . PRO A 1 101 ? 5.144 21.028 -0.209 1.00 39.03 101 PRO A O 1
ATOM 793 N N . SER A 1 102 ? 3.729 21.957 -1.707 1.00 49.72 102 SER A N 1
ATOM 794 C CA . SER A 1 102 ? 3.636 20.779 -2.545 1.00 49.72 102 SER A CA 1
ATOM 795 C C . SER A 1 102 ? 5.040 20.545 -3.057 1.00 49.72 102 SER A C 1
ATOM 797 O O . SER A 1 102 ? 5.659 21.434 -3.643 1.00 49.72 102 SER A O 1
ATOM 799 N N . ARG A 1 103 ? 5.590 19.367 -2.774 1.00 56.62 103 ARG A N 1
ATOM 800 C CA . ARG A 1 103 ? 6.751 18.922 -3.527 1.00 56.62 103 ARG A CA 1
ATOM 801 C C . ARG A 1 103 ? 6.221 18.739 -4.945 1.00 56.62 103 ARG A C 1
ATOM 803 O O . ARG A 1 103 ? 5.510 17.770 -5.200 1.00 56.62 103 ARG A O 1
ATOM 810 N N . ASP A 1 104 ? 6.440 19.732 -5.800 1.00 69.19 104 ASP A N 1
ATOM 811 C CA . ASP A 1 104 ? 5.981 19.712 -7.185 1.00 69.19 104 ASP A CA 1
ATOM 812 C C . ASP A 1 104 ? 6.770 18.618 -7.916 1.00 69.19 104 ASP A C 1
ATOM 814 O O . ASP A 1 104 ? 7.894 18.800 -8.382 1.00 69.19 104 ASP A O 1
ATOM 818 N N . TYR A 1 105 ? 6.202 17.415 -7.884 1.00 77.12 105 TYR A N 1
ATOM 819 C CA . TYR A 1 105 ? 6.653 16.279 -8.661 1.00 77.12 105 TYR A CA 1
ATOM 820 C C . TYR A 1 105 ? 5.747 16.149 -9.877 1.00 77.12 105 TYR A C 1
ATOM 822 O O . TYR A 1 105 ? 4.528 15.978 -9.754 1.00 77.12 105 TYR A O 1
ATOM 830 N N . SER A 1 106 ? 6.356 16.147 -11.055 1.00 86.94 106 SER A N 1
ATOM 831 C CA . SER A 1 106 ? 5.753 15.533 -12.226 1.00 86.94 106 SER A CA 1
ATOM 832 C C . SER A 1 106 ? 5.990 14.018 -12.179 1.00 86.94 106 SER A C 1
ATOM 834 O O . SER A 1 106 ? 6.862 13.525 -11.465 1.00 86.94 106 SER A O 1
ATOM 836 N N . PHE A 1 107 ? 5.172 13.239 -12.890 1.00 89.62 107 PHE A N 1
ATOM 837 C CA . PHE A 1 107 ? 5.261 11.776 -12.854 1.00 89.62 107 PHE A CA 1
ATOM 838 C C . PHE A 1 107 ? 5.494 11.208 -14.248 1.00 89.62 107 PHE A C 1
ATOM 840 O O . PHE A 1 107 ? 4.670 11.380 -15.150 1.00 89.62 107 PHE A O 1
ATOM 847 N N . ARG A 1 108 ? 6.599 10.475 -14.407 1.00 92.12 108 ARG A N 1
ATOM 848 C CA . ARG A 1 108 ? 6.876 9.664 -15.592 1.00 92.12 108 ARG A CA 1
ATOM 849 C C . ARG A 1 108 ? 6.212 8.304 -15.427 1.00 92.12 108 ARG A C 1
ATOM 851 O O . ARG A 1 108 ? 6.476 7.582 -14.471 1.00 92.12 108 ARG A O 1
ATOM 858 N N . LYS A 1 109 ? 5.345 7.950 -16.369 1.00 92.19 109 LYS A N 1
ATOM 859 C CA . LYS A 1 109 ? 4.678 6.648 -16.390 1.00 92.19 109 LYS A CA 1
ATOM 860 C C . LYS A 1 109 ? 5.545 5.633 -17.127 1.00 92.19 109 LYS A C 1
ATOM 862 O O . LYS A 1 109 ? 5.843 5.836 -18.299 1.00 92.19 109 LYS A O 1
ATOM 867 N N . GLU A 1 110 ? 5.840 4.518 -16.476 1.00 90.62 110 GLU A N 1
ATOM 868 C CA . GLU A 1 110 ? 6.563 3.389 -17.056 1.00 90.62 110 GLU A CA 1
ATOM 869 C C . GLU A 1 110 ? 5.716 2.124 -16.980 1.00 90.62 110 GLU A C 1
ATOM 871 O O . GLU A 1 110 ? 4.974 1.897 -16.020 1.00 90.62 110 GLU A O 1
ATOM 876 N N . VAL A 1 111 ? 5.814 1.291 -18.012 1.00 88.06 111 VAL A N 1
ATOM 877 C CA . VAL A 1 111 ? 5.112 0.008 -18.056 1.00 88.06 111 VAL A CA 1
ATOM 878 C C . VAL A 1 111 ? 6.119 -1.099 -17.813 1.00 88.06 111 VAL A C 1
ATOM 880 O O . VAL A 1 111 ? 7.017 -1.303 -18.631 1.00 88.06 111 VAL A O 1
ATOM 883 N N . TYR A 1 112 ? 5.946 -1.837 -16.718 1.00 83.12 112 TYR A N 1
ATOM 884 C CA . TYR A 1 112 ? 6.719 -3.047 -16.500 1.00 83.12 112 TYR A CA 1
ATOM 885 C C . TYR A 1 112 ? 6.193 -4.130 -17.432 1.00 83.12 112 TYR A C 1
ATOM 887 O O . TYR A 1 112 ? 5.040 -4.558 -17.343 1.00 83.12 112 TYR A O 1
ATOM 895 N N . LYS A 1 113 ? 7.047 -4.549 -18.359 1.00 74.88 113 LYS A N 1
ATOM 896 C CA . LYS A 1 113 ? 6.808 -5.723 -19.184 1.00 74.88 113 LYS A CA 1
ATOM 897 C C . LYS A 1 113 ? 7.679 -6.809 -18.612 1.00 74.88 113 LYS A C 1
ATOM 899 O O . LYS A 1 113 ? 8.899 -6.739 -18.743 1.00 74.88 113 LYS A O 1
ATOM 904 N N . ASP A 1 114 ? 7.038 -7.777 -17.976 1.00 63.91 114 ASP A N 1
ATOM 905 C CA . ASP A 1 114 ? 7.725 -8.996 -17.610 1.00 63.91 114 ASP A CA 1
ATOM 906 C C . ASP A 1 114 ? 8.215 -9.623 -18.921 1.00 63.91 114 ASP A C 1
ATOM 908 O O . ASP A 1 114 ? 7.415 -10.037 -19.760 1.00 63.91 114 ASP A O 1
ATOM 912 N N . GLY A 1 115 ? 9.523 -9.553 -19.176 1.00 53.72 115 GLY A N 1
ATOM 913 C CA . GLY A 1 115 ? 10.146 -9.997 -20.429 1.00 53.72 115 GLY A CA 1
ATOM 914 C C . GLY A 1 115 ? 10.108 -11.515 -20.609 1.00 53.72 115 GLY A C 1
ATOM 915 O O . GLY A 1 115 ? 10.703 -12.041 -21.546 1.00 53.72 115 GLY A O 1
ATOM 916 N N . HIS A 1 116 ? 9.432 -12.213 -19.701 1.00 53.09 116 HIS A N 1
ATOM 917 C CA . HIS A 1 116 ? 9.191 -13.636 -19.740 1.00 53.09 116 HIS A CA 1
ATOM 918 C C . HIS A 1 116 ? 8.018 -13.940 -20.664 1.00 53.09 116 HIS A C 1
ATOM 920 O O . HIS A 1 116 ? 6.849 -13.735 -20.334 1.00 53.09 116 HIS A O 1
ATOM 926 N N . ASP A 1 117 ? 8.338 -14.471 -21.841 1.00 48.97 117 ASP A N 1
ATOM 927 C CA . ASP A 1 117 ? 7.380 -15.318 -22.528 1.00 48.97 117 ASP A CA 1
ATOM 928 C C . ASP A 1 117 ? 7.261 -16.661 -21.783 1.00 48.97 117 ASP A C 1
ATOM 930 O O . ASP A 1 117 ? 8.122 -17.052 -20.992 1.00 48.97 117 ASP A O 1
ATOM 934 N N . ILE A 1 118 ? 6.178 -17.392 -22.040 1.00 49.16 118 ILE A N 1
ATOM 935 C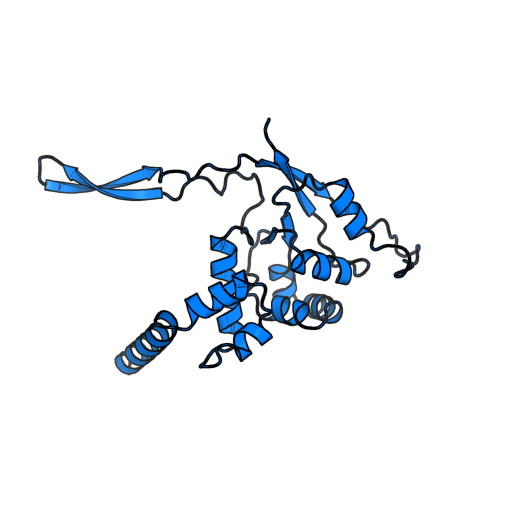 CA . ILE A 1 118 ? 5.922 -18.720 -21.456 1.00 49.16 118 ILE A CA 1
ATOM 936 C C . ILE A 1 118 ? 7.015 -19.766 -21.767 1.00 49.16 118 ILE A C 1
ATOM 938 O O . ILE A 1 118 ? 6.941 -20.884 -21.258 1.00 49.16 118 ILE A O 1
ATOM 942 N N . PHE A 1 119 ? 7.999 -19.437 -22.610 1.00 46.25 119 PHE A N 1
ATOM 943 C CA . PHE A 1 119 ? 9.063 -20.326 -23.069 1.00 46.25 119 PHE A CA 1
ATOM 944 C C . PHE A 1 119 ? 10.415 -20.043 -22.405 1.00 46.25 119 PHE A C 1
ATOM 946 O O . PHE A 1 119 ? 11.332 -20.852 -22.548 1.00 46.25 119 PHE A O 1
ATOM 953 N N . THR A 1 120 ? 10.542 -18.950 -21.648 1.00 52.84 120 THR A N 1
ATOM 954 C CA . THR A 1 120 ? 11.799 -18.554 -21.010 1.00 52.84 120 THR A CA 1
ATOM 955 C C . THR A 1 120 ? 11.717 -18.782 -19.497 1.00 52.84 120 THR A C 1
ATOM 957 O O . THR A 1 120 ? 11.193 -17.929 -18.776 1.00 52.84 120 THR A O 1
ATOM 960 N N . PRO A 1 121 ? 12.201 -19.928 -18.977 1.00 50.38 121 PRO A N 1
ATOM 961 C CA . PRO A 1 121 ? 12.147 -20.216 -17.550 1.00 50.38 121 PRO A CA 1
ATOM 962 C C . PRO A 1 121 ? 12.953 -19.183 -16.757 1.00 50.38 121 PRO A C 1
ATOM 964 O O . PRO A 1 121 ? 14.149 -18.990 -16.975 1.00 50.38 121 PRO A O 1
ATOM 967 N N . VAL A 1 122 ? 12.280 -18.529 -15.812 1.00 53.62 122 VAL A N 1
ATOM 968 C CA . VAL A 1 122 ? 12.895 -17.573 -14.891 1.00 53.62 122 VAL A CA 1
ATOM 969 C C . VAL A 1 122 ? 13.766 -18.332 -13.900 1.00 53.62 122 VAL A C 1
ATOM 971 O O . VAL A 1 122 ? 13.256 -19.085 -13.065 1.00 53.62 122 VAL A O 1
ATOM 974 N N . ASN A 1 123 ? 15.078 -18.113 -13.942 1.00 56.12 123 ASN A N 1
ATOM 975 C CA . ASN A 1 123 ? 15.937 -18.516 -12.838 1.00 56.12 123 ASN A CA 1
ATOM 976 C C . ASN A 1 123 ? 15.678 -17.576 -11.649 1.00 56.12 123 ASN A C 1
ATOM 978 O O . ASN A 1 123 ? 16.252 -16.492 -11.561 1.00 56.12 123 ASN A O 1
ATOM 982 N N . ARG A 1 124 ? 14.793 -17.993 -10.733 1.00 55.41 124 ARG A N 1
ATOM 983 C CA . ARG A 1 124 ? 14.393 -17.221 -9.538 1.00 55.41 124 ARG A CA 1
ATOM 984 C C . ARG A 1 124 ? 15.566 -16.801 -8.639 1.00 55.41 124 ARG A C 1
ATOM 986 O O . ARG A 1 124 ? 15.385 -15.921 -7.804 1.00 55.41 124 ARG A O 1
ATOM 993 N N . ASN A 1 125 ? 16.742 -17.413 -8.802 1.00 55.78 125 ASN A N 1
ATOM 994 C CA . ASN A 1 125 ? 17.910 -17.173 -7.958 1.00 55.78 125 ASN A CA 1
ATOM 995 C C . ASN A 1 125 ? 18.874 -16.097 -8.479 1.00 55.78 125 ASN A C 1
ATOM 997 O O . ASN A 1 125 ? 19.751 -15.698 -7.720 1.00 55.78 125 ASN A O 1
ATOM 1001 N N . GLU A 1 126 ? 18.769 -15.629 -9.730 1.00 55.19 126 GLU A N 1
ATOM 1002 C CA . GLU A 1 126 ? 19.867 -14.838 -10.313 1.00 55.19 126 GLU A CA 1
ATOM 1003 C C . GLU A 1 126 ? 19.703 -13.321 -10.229 1.00 55.19 126 GLU A C 1
ATOM 1005 O O . GLU A 1 126 ? 20.701 -12.648 -9.999 1.00 55.19 126 GLU A O 1
ATOM 1010 N N . THR A 1 127 ? 18.502 -12.748 -10.317 1.00 54.81 127 THR A N 1
ATOM 1011 C CA . THR A 1 127 ? 18.150 -11.417 -9.774 1.00 54.81 127 THR A CA 1
ATOM 1012 C C . THR A 1 127 ? 16.657 -11.195 -9.994 1.00 54.81 127 THR A C 1
ATOM 1014 O O . THR A 1 127 ? 16.179 -11.442 -11.097 1.00 54.81 127 THR A O 1
ATOM 1017 N N . ARG A 1 128 ? 15.937 -10.661 -9.005 1.00 71.94 128 ARG A N 1
ATOM 1018 C CA . ARG A 1 128 ? 14.550 -10.220 -9.197 1.00 71.94 128 ARG A CA 1
ATOM 1019 C C . ARG A 1 128 ? 14.519 -9.021 -10.152 1.00 71.94 128 ARG A C 1
ATOM 1021 O O . ARG A 1 128 ? 15.163 -7.999 -9.888 1.00 71.94 128 ARG A O 1
ATOM 1028 N N . PHE A 1 129 ? 13.862 -9.162 -11.300 1.00 81.12 129 PHE A N 1
ATOM 1029 C CA . PHE A 1 129 ? 13.897 -8.176 -12.390 1.00 81.12 129 PHE A CA 1
ATOM 1030 C C . PHE A 1 129 ? 13.218 -6.868 -11.984 1.00 81.12 129 PHE A C 1
ATOM 1032 O O . PHE A 1 129 ? 13.670 -5.791 -12.376 1.00 81.12 129 PHE A O 1
ATOM 1039 N N . ILE A 1 130 ? 12.211 -6.947 -11.121 1.00 83.88 130 ILE A N 1
ATOM 1040 C CA . ILE A 1 130 ? 11.483 -5.805 -10.595 1.00 83.88 130 ILE A CA 1
ATOM 1041 C C . ILE A 1 130 ? 12.385 -4.890 -9.769 1.00 83.88 130 ILE A C 1
ATOM 1043 O O . ILE A 1 130 ? 12.335 -3.679 -9.947 1.00 83.88 130 ILE A O 1
ATOM 1047 N N . VAL A 1 131 ? 13.294 -5.432 -8.954 1.00 85.31 131 VAL A N 1
ATOM 1048 C CA . VAL A 1 131 ? 14.233 -4.613 -8.165 1.00 85.31 131 VAL A CA 1
ATOM 1049 C C . VAL A 1 131 ? 15.171 -3.832 -9.083 1.00 85.31 131 VAL A C 1
ATOM 1051 O O . VAL A 1 131 ? 15.369 -2.633 -8.893 1.00 85.31 131 VAL A O 1
ATOM 1054 N N . LYS A 1 132 ? 15.697 -4.478 -10.132 1.00 85.12 132 LYS A N 1
ATOM 1055 C CA . LYS A 1 132 ? 16.501 -3.801 -11.164 1.00 85.12 132 LYS A CA 1
ATOM 1056 C C . LYS A 1 132 ? 15.692 -2.733 -11.896 1.00 85.12 132 LYS A C 1
ATOM 1058 O O . LYS A 1 132 ? 16.194 -1.639 -12.132 1.00 85.12 132 LYS A O 1
ATOM 1063 N N . PHE A 1 133 ? 14.448 -3.039 -12.254 1.00 86.38 133 PHE A N 1
ATOM 1064 C CA . PHE A 1 133 ? 13.557 -2.090 -12.912 1.00 86.38 133 PHE A CA 1
ATOM 1065 C C . PHE A 1 133 ? 13.311 -0.852 -12.045 1.00 86.38 133 PHE A C 1
ATOM 1067 O O . PHE A 1 133 ? 13.446 0.263 -12.546 1.00 86.38 133 PHE A O 1
ATOM 1074 N N . LEU A 1 134 ? 13.013 -1.028 -10.757 1.00 88.75 134 LEU A N 1
ATOM 1075 C CA . LEU A 1 134 ? 12.825 0.078 -9.820 1.00 88.75 134 LEU A CA 1
ATOM 1076 C C . LEU A 1 134 ? 14.110 0.900 -9.669 1.00 88.75 134 LEU A C 1
ATOM 1078 O O . LEU A 1 134 ? 14.065 2.119 -9.812 1.00 88.75 134 LEU A O 1
ATOM 1082 N N . ALA A 1 135 ? 15.259 0.244 -9.480 1.00 86.94 135 ALA A N 1
ATOM 1083 C CA . ALA A 1 135 ? 16.555 0.911 -9.337 1.00 86.94 135 ALA A CA 1
ATOM 1084 C C . ALA A 1 135 ? 16.945 1.749 -10.568 1.00 86.94 135 ALA A C 1
ATOM 1086 O O . ALA A 1 135 ? 17.533 2.816 -10.426 1.00 86.94 135 ALA A O 1
ATOM 1087 N N . ASN A 1 136 ? 16.597 1.292 -11.773 1.00 86.62 136 ASN A N 1
ATOM 1088 C CA . ASN A 1 136 ? 16.916 1.996 -13.016 1.00 86.62 136 ASN A CA 1
ATOM 1089 C C . ASN A 1 136 ? 15.990 3.187 -13.306 1.00 86.62 136 ASN A C 1
ATOM 1091 O O . ASN A 1 136 ? 16.339 4.042 -14.118 1.00 86.62 136 ASN A O 1
ATOM 1095 N N . ASN A 1 137 ? 14.798 3.220 -12.708 1.00 86.25 137 ASN A N 1
ATOM 1096 C CA . ASN A 1 137 ? 13.775 4.214 -13.034 1.00 86.25 137 ASN A CA 1
ATOM 1097 C C . ASN A 1 137 ? 13.540 5.240 -11.928 1.00 86.25 137 ASN A C 1
ATOM 1099 O O . ASN A 1 137 ? 13.206 6.389 -12.241 1.00 86.25 137 ASN A O 1
ATOM 1103 N N . SER A 1 138 ? 13.706 4.831 -10.669 1.00 87.44 138 SER A N 1
ATOM 1104 C CA . SER A 1 138 ? 13.526 5.696 -9.513 1.00 87.44 138 SER A CA 1
ATOM 1105 C C . SER A 1 138 ? 14.564 6.808 -9.496 1.00 87.44 138 SER A C 1
ATOM 1107 O O . SER A 1 138 ? 15.748 6.597 -9.742 1.00 87.44 138 SER A O 1
ATOM 1109 N N . SER A 1 139 ? 14.107 8.012 -9.169 1.00 84.06 139 SER A N 1
ATOM 1110 C CA . SER A 1 139 ? 14.970 9.168 -8.901 1.00 84.06 139 SER A CA 1
ATOM 1111 C C . SER A 1 139 ? 15.023 9.500 -7.402 1.00 84.06 139 SER A C 1
ATOM 1113 O O . SER A 1 139 ? 15.382 10.616 -7.024 1.00 84.06 139 SER A O 1
ATOM 1115 N N . GLY A 1 140 ? 14.625 8.548 -6.545 1.00 79.69 140 GLY A N 1
ATOM 1116 C CA . GLY A 1 140 ? 14.522 8.728 -5.094 1.00 79.69 140 GLY A CA 1
ATOM 1117 C C . GLY A 1 140 ? 13.365 9.635 -4.660 1.00 79.69 140 GLY A C 1
ATOM 1118 O O . GLY A 1 140 ? 13.425 10.238 -3.588 1.00 79.69 140 GLY A O 1
ATOM 1119 N N . GLY A 1 141 ? 12.350 9.801 -5.512 1.00 84.56 141 GLY A N 1
ATOM 1120 C CA . GLY A 1 141 ? 11.116 10.516 -5.189 1.00 84.56 141 GLY A CA 1
ATOM 1121 C C . GLY A 1 141 ? 10.007 9.572 -4.706 1.00 84.56 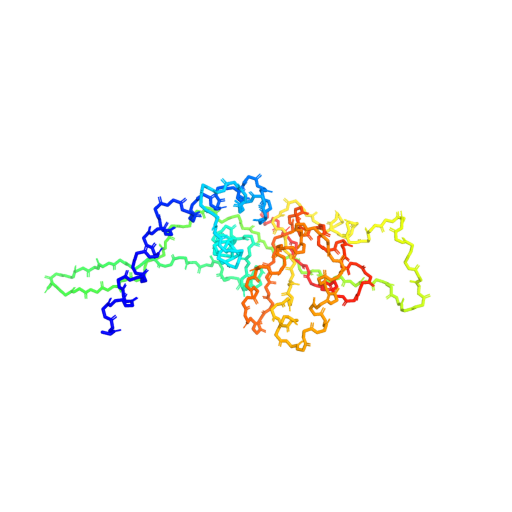141 GLY A C 1
ATOM 1122 O O . GLY A 1 141 ? 10.235 8.369 -4.579 1.00 84.56 141 GLY A O 1
ATOM 1123 N N . PRO A 1 142 ? 8.806 10.102 -4.413 1.00 89.62 142 PRO A N 1
ATOM 1124 C CA . PRO A 1 142 ? 7.655 9.287 -4.044 1.00 89.62 142 PRO A CA 1
ATOM 1125 C C . PRO A 1 142 ? 7.116 8.562 -5.282 1.00 89.62 142 PRO A C 1
ATOM 1127 O O . PRO A 1 142 ? 6.232 9.060 -5.971 1.00 89.62 142 PRO A O 1
ATOM 1130 N N . ASP A 1 143 ? 7.689 7.408 -5.601 1.00 92.25 143 ASP A N 1
ATOM 1131 C CA . ASP A 1 143 ? 7.274 6.597 -6.743 1.00 92.25 143 ASP A CA 1
ATOM 1132 C C . ASP A 1 143 ? 6.051 5.748 -6.382 1.00 92.25 143 ASP A C 1
ATOM 1134 O O . ASP A 1 143 ? 5.914 5.298 -5.248 1.00 92.25 143 ASP A O 1
ATOM 1138 N N . PHE A 1 144 ? 5.162 5.493 -7.340 1.00 94.44 144 PHE A N 1
ATOM 1139 C CA . PHE A 1 144 ? 3.918 4.755 -7.114 1.00 94.44 144 PHE A CA 1
ATOM 1140 C C . PHE A 1 144 ? 3.732 3.612 -8.110 1.00 94.44 144 PHE A C 1
ATOM 1142 O O . PHE A 1 144 ? 4.134 3.694 -9.270 1.00 94.44 144 PHE A O 1
ATOM 1149 N N . VAL A 1 145 ? 3.021 2.570 -7.691 1.00 93.44 145 VAL A N 1
ATOM 1150 C CA . VAL A 1 145 ? 2.568 1.466 -8.545 1.00 93.44 145 VAL A CA 1
ATOM 1151 C C . VAL A 1 145 ? 1.043 1.420 -8.589 1.00 93.44 145 VAL A C 1
ATOM 1153 O O . VAL A 1 145 ? 0.376 1.635 -7.580 1.00 93.44 145 VAL A O 1
ATOM 1156 N N . SER A 1 146 ? 0.470 1.152 -9.763 1.00 92.12 146 SER A N 1
ATOM 1157 C CA . SER A 1 146 ? -0.976 0.974 -9.922 1.00 92.12 146 SER A CA 1
ATOM 1158 C C . SER A 1 146 ? -1.377 -0.471 -9.647 1.00 92.12 146 SER A C 1
ATOM 1160 O O . SER A 1 146 ? -0.896 -1.372 -10.320 1.00 92.12 146 SER A O 1
ATOM 1162 N N . LEU A 1 147 ? -2.283 -0.683 -8.697 1.00 89.94 147 LEU A N 1
ATOM 1163 C CA . LEU A 1 147 ? -2.780 -1.972 -8.230 1.00 89.94 147 LEU A CA 1
ATOM 1164 C C . LEU A 1 147 ? -4.267 -2.140 -8.565 1.00 89.94 147 LEU A C 1
ATOM 1166 O O . LEU A 1 147 ? -5.106 -1.314 -8.204 1.00 89.94 147 LEU A O 1
ATOM 1170 N N . ASP A 1 148 ? -4.606 -3.278 -9.168 1.00 87.56 148 ASP A N 1
ATOM 1171 C CA . ASP A 1 148 ? -5.988 -3.666 -9.491 1.00 87.56 148 ASP A CA 1
ATOM 1172 C C . ASP A 1 148 ? -6.584 -4.648 -8.456 1.00 87.56 148 ASP A C 1
ATOM 1174 O O . ASP A 1 148 ? -7.554 -5.361 -8.727 1.00 87.56 148 ASP A O 1
ATOM 1178 N N . PHE A 1 149 ? -6.031 -4.692 -7.239 1.00 88.50 149 PHE A N 1
ATOM 1179 C CA . PHE A 1 149 ? -6.415 -5.659 -6.201 1.00 88.50 149 PHE A CA 1
ATOM 1180 C C . PHE A 1 149 ? -7.899 -5.615 -5.829 1.00 88.50 149 PHE A C 1
ATOM 1182 O O . PHE A 1 149 ? -8.496 -6.672 -5.638 1.00 88.50 149 PHE A O 1
ATOM 1189 N N . GLY A 1 150 ? -8.540 -4.442 -5.830 1.00 87.25 150 GLY A N 1
ATOM 1190 C CA . GLY A 1 150 ? -9.987 -4.340 -5.594 1.00 87.25 150 GLY A CA 1
ATOM 1191 C C . GLY A 1 150 ? -10.820 -5.092 -6.641 1.00 87.25 150 GLY A C 1
ATOM 1192 O O . GLY A 1 150 ? -11.798 -5.771 -6.315 1.00 87.25 150 GLY A O 1
ATOM 1193 N N . ARG A 1 151 ? -10.389 -5.068 -7.910 1.00 84.62 151 ARG A N 1
ATOM 1194 C CA . ARG A 1 151 ? -11.028 -5.825 -8.999 1.00 84.62 151 ARG A CA 1
ATOM 1195 C C . ARG A 1 151 ? -10.776 -7.325 -8.865 1.00 84.62 151 ARG A C 1
ATOM 1197 O O . ARG A 1 151 ? -11.704 -8.106 -9.058 1.00 84.62 151 ARG A O 1
ATOM 1204 N N . LEU A 1 152 ? -9.553 -7.728 -8.511 1.00 85.56 152 LEU A N 1
ATOM 1205 C CA . LEU A 1 152 ? -9.211 -9.141 -8.293 1.00 85.56 152 LEU A CA 1
ATOM 1206 C C . LEU A 1 152 ? -9.975 -9.734 -7.100 1.00 85.56 152 LEU A C 1
ATOM 1208 O O . LEU A 1 152 ? -10.482 -10.852 -7.185 1.00 85.56 152 LEU A O 1
ATOM 1212 N N . LYS A 1 153 ? -10.105 -8.971 -6.008 1.00 85.56 153 LYS A N 1
ATOM 1213 C CA . LYS A 1 153 ? -10.829 -9.365 -4.790 1.00 85.56 153 LYS A CA 1
ATOM 1214 C C . LYS A 1 153 ? -12.331 -9.535 -5.045 1.00 85.56 153 LYS A C 1
ATOM 1216 O O . LYS A 1 153 ? -12.946 -10.419 -4.456 1.00 85.56 153 LYS A O 1
ATOM 1221 N N . THR A 1 154 ? -12.918 -8.746 -5.952 1.00 82.44 154 THR A N 1
ATOM 1222 C CA . THR A 1 154 ? -14.357 -8.804 -6.278 1.00 82.44 154 THR A CA 1
ATOM 1223 C C . THR A 1 154 ? -14.734 -9.768 -7.401 1.00 82.44 154 THR A C 1
ATOM 1225 O O . THR A 1 154 ? -15.794 -10.392 -7.327 1.00 82.44 154 THR A O 1
ATOM 1228 N N . ARG A 1 155 ? -13.914 -9.918 -8.451 1.00 72.88 155 ARG A N 1
ATOM 1229 C CA . ARG A 1 155 ? -14.208 -10.823 -9.576 1.00 72.88 155 ARG A CA 1
ATOM 1230 C C . ARG A 1 155 ? -13.625 -12.214 -9.326 1.00 72.88 155 ARG A C 1
ATOM 1232 O O . ARG A 1 155 ? -12.443 -12.461 -9.510 1.00 72.88 155 ARG A O 1
ATOM 1239 N N . ASN A 1 156 ? -14.507 -13.148 -8.978 1.00 62.09 156 ASN A N 1
ATOM 1240 C CA . ASN A 1 156 ? -14.303 -14.604 -9.006 1.00 62.09 156 ASN A CA 1
ATOM 1241 C C . ASN A 1 156 ? -13.286 -15.208 -8.011 1.00 62.09 156 ASN A C 1
ATOM 1243 O O . ASN A 1 156 ? -13.231 -16.428 -7.876 1.00 62.09 156 ASN A O 1
ATOM 1247 N N . GLY A 1 157 ? -12.517 -14.406 -7.265 1.00 72.75 157 GLY A N 1
ATOM 1248 C CA . GLY A 1 157 ? -11.765 -14.812 -6.065 1.00 72.75 157 GLY A CA 1
ATOM 1249 C C . GLY A 1 157 ? -10.675 -15.886 -6.246 1.00 72.75 157 GLY A C 1
ATOM 1250 O O . GLY A 1 157 ? -9.918 -16.143 -5.313 1.00 72.75 157 GLY A O 1
ATOM 1251 N N . SER A 1 158 ? -10.572 -16.546 -7.401 1.00 84.56 158 SER A N 1
ATOM 1252 C CA . SER A 1 158 ? -9.512 -17.502 -7.735 1.00 84.56 158 SER A CA 1
ATOM 1253 C C . SER A 1 158 ? -8.186 -16.791 -7.942 1.00 84.56 158 SER A C 1
ATOM 1255 O O . SER A 1 158 ? -7.174 -17.218 -7.396 1.00 84.56 158 SER A O 1
ATOM 1257 N N . ASP A 1 159 ? -8.209 -15.677 -8.667 1.00 85.88 159 ASP A N 1
ATOM 1258 C CA . ASP A 1 159 ? -7.015 -14.890 -8.971 1.00 85.88 159 ASP A CA 1
ATOM 1259 C C . ASP A 1 159 ? -6.523 -14.167 -7.716 1.00 85.88 159 ASP A C 1
ATOM 1261 O O . ASP A 1 159 ? -5.338 -14.207 -7.405 1.00 85.88 159 ASP A O 1
ATOM 1265 N N . TRP A 1 160 ? -7.445 -13.643 -6.900 1.00 89.38 160 TRP A N 1
ATOM 1266 C CA . TRP A 1 160 ? -7.113 -13.114 -5.576 1.00 89.38 160 TRP A CA 1
ATOM 1267 C C . TRP A 1 160 ? -6.463 -14.161 -4.665 1.00 89.38 160 TRP A C 1
ATOM 1269 O O . TRP A 1 160 ? -5.451 -13.888 -4.027 1.00 89.38 160 TRP A O 1
ATOM 1279 N N . ARG A 1 161 ? -6.980 -15.397 -4.645 1.00 90.31 161 ARG A N 1
ATOM 1280 C CA . ARG A 1 161 ? -6.347 -16.495 -3.897 1.00 90.31 161 ARG A CA 1
ATOM 1281 C C . ARG A 1 161 ? -4.950 -16.831 -4.415 1.00 90.31 161 ARG A C 1
ATOM 1283 O O . ARG A 1 161 ? -4.097 -17.172 -3.606 1.00 90.31 161 ARG A O 1
ATOM 1290 N N . ARG A 1 162 ? -4.703 -16.722 -5.725 1.00 89.50 162 ARG A N 1
ATOM 1291 C CA . ARG A 1 162 ? -3.371 -16.932 -6.319 1.00 89.50 162 ARG A CA 1
ATOM 1292 C C . ARG A 1 162 ? -2.385 -15.833 -5.925 1.00 89.50 162 ARG A C 1
ATOM 1294 O O . ARG A 1 162 ? -1.250 -16.146 -5.569 1.00 89.50 162 ARG A O 1
ATOM 1301 N N . VAL A 1 163 ? -2.836 -14.578 -5.910 1.00 90.19 163 VAL A N 1
ATOM 1302 C CA . VAL A 1 163 ? -2.072 -13.446 -5.358 1.00 90.19 163 VAL A CA 1
ATOM 1303 C C . VAL A 1 163 ? -1.717 -13.733 -3.897 1.00 90.19 163 VAL A C 1
ATOM 1305 O O . VAL A 1 163 ? -0.539 -13.804 -3.560 1.00 90.19 163 VAL A O 1
ATOM 1308 N N . LEU A 1 164 ? -2.711 -14.034 -3.054 1.00 92.88 164 LEU A N 1
ATOM 1309 C CA . LEU A 1 164 ? -2.486 -14.343 -1.636 1.00 92.88 164 LEU A CA 1
ATOM 1310 C C . LEU A 1 164 ? -1.635 -15.599 -1.397 1.00 92.88 164 LEU A C 1
ATOM 1312 O O . LEU A 1 164 ? -1.002 -15.700 -0.355 1.00 92.88 164 LEU A O 1
ATOM 1316 N N . SER A 1 165 ? -1.616 -16.571 -2.315 1.00 92.12 165 SER A N 1
ATOM 1317 C CA . SER A 1 165 ? -0.742 -17.748 -2.197 1.00 92.12 165 SER A CA 1
ATOM 1318 C C . SER A 1 165 ? 0.707 -17.480 -2.595 1.00 92.12 165 SER A C 1
ATOM 1320 O O . SER A 1 165 ? 1.581 -18.260 -2.233 1.00 92.12 165 SER A O 1
ATOM 1322 N N . SER A 1 166 ? 0.949 -16.412 -3.358 1.00 90.00 166 SER A N 1
ATOM 1323 C CA . SER A 1 166 ? 2.293 -16.023 -3.803 1.00 90.00 166 SER A CA 1
ATOM 1324 C C . SER A 1 166 ? 3.006 -15.162 -2.759 1.00 90.00 166 SER A C 1
ATOM 1326 O O . SER A 1 166 ? 4.231 -15.142 -2.715 1.00 90.00 166 SER A O 1
ATOM 1328 N N . VAL A 1 167 ? 2.240 -14.493 -1.893 1.00 92.81 167 VAL A N 1
ATOM 1329 C CA . VAL A 1 167 ? 2.730 -13.633 -0.810 1.00 92.81 167 VAL A CA 1
ATOM 1330 C C . VAL A 1 167 ? 2.623 -14.370 0.532 1.00 92.81 167 VAL A C 1
ATOM 1332 O O . VAL A 1 167 ? 1.685 -15.135 0.762 1.00 92.81 167 VAL A O 1
ATOM 1335 N N . THR A 1 168 ? 3.579 -14.162 1.437 1.00 90.19 168 THR A N 1
ATOM 1336 C CA . THR A 1 168 ? 3.661 -14.883 2.721 1.00 90.19 168 THR A CA 1
ATOM 1337 C C . THR A 1 168 ? 3.763 -13.942 3.915 1.00 90.19 168 THR A C 1
ATOM 1339 O O . THR A 1 168 ? 4.232 -12.818 3.774 1.00 90.19 168 THR A O 1
ATOM 1342 N N . GLY A 1 169 ? 3.384 -14.434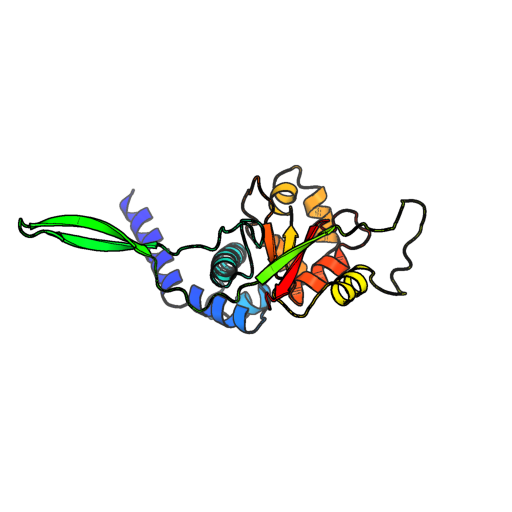 5.099 1.00 92.31 169 GLY A N 1
ATOM 1343 C CA . GLY A 1 169 ? 3.541 -13.709 6.363 1.00 92.31 169 GLY A CA 1
ATOM 1344 C C . GLY A 1 169 ? 2.766 -12.392 6.399 1.00 92.31 169 GLY A C 1
ATOM 1345 O O . GLY A 1 169 ? 1.653 -12.302 5.879 1.00 92.31 169 GLY A O 1
ATOM 1346 N N . ASP A 1 170 ? 3.393 -11.375 6.977 1.00 91.81 170 ASP A N 1
ATOM 1347 C CA . ASP A 1 170 ? 2.807 -10.057 7.223 1.00 91.81 170 ASP A CA 1
ATOM 1348 C C . ASP A 1 170 ? 2.322 -9.348 5.954 1.00 91.81 170 ASP A C 1
ATOM 1350 O O . ASP A 1 170 ? 1.294 -8.671 5.968 1.00 91.81 170 ASP A O 1
ATOM 1354 N N . ASP A 1 171 ? 3.013 -9.550 4.831 1.00 93.25 171 ASP A N 1
ATOM 1355 C CA . ASP A 1 171 ? 2.634 -8.962 3.546 1.00 93.25 171 ASP A CA 1
ATOM 1356 C C . ASP A 1 171 ? 1.318 -9.573 3.027 1.00 93.25 171 ASP A C 1
ATOM 1358 O O . ASP A 1 171 ? 0.490 -8.883 2.431 1.00 93.25 171 ASP A O 1
ATOM 1362 N N . ARG A 1 172 ? 1.063 -10.860 3.306 1.00 95.25 172 ARG A N 1
ATOM 1363 C CA . ARG A 1 172 ? -0.219 -11.502 2.981 1.00 95.25 172 ARG A CA 1
ATOM 1364 C C . ARG A 1 172 ? -1.334 -10.974 3.875 1.00 95.25 172 ARG A C 1
ATOM 1366 O O . ARG A 1 172 ? -2.418 -10.687 3.369 1.00 95.25 172 ARG A O 1
ATOM 1373 N N . ASP A 1 173 ? -1.069 -10.846 5.173 1.00 94.19 173 ASP A N 1
ATOM 1374 C CA . ASP A 1 173 ? -2.044 -10.318 6.128 1.00 94.19 173 ASP A CA 1
ATOM 1375 C C . ASP A 1 173 ? -2.446 -8.889 5.759 1.00 94.19 173 ASP A C 1
ATOM 1377 O O . ASP A 1 173 ? -3.635 -8.575 5.730 1.00 94.19 173 ASP A O 1
ATOM 1381 N N . TYR A 1 174 ? -1.473 -8.058 5.376 1.00 94.62 174 TYR A N 1
ATOM 1382 C CA . TYR A 1 174 ? -1.697 -6.720 4.840 1.00 94.62 174 TYR A CA 1
ATOM 1383 C C . TYR A 1 174 ? -2.658 -6.729 3.645 1.00 94.62 174 TYR A C 1
ATOM 1385 O O . TYR A 1 174 ? -3.699 -6.067 3.671 1.00 94.62 174 TYR A O 1
ATOM 1393 N N . LEU A 1 175 ? -2.357 -7.525 2.613 1.00 93.81 175 LEU A N 1
ATOM 1394 C CA . LEU A 1 175 ? -3.214 -7.634 1.431 1.00 93.81 175 LEU A CA 1
ATOM 1395 C C . LEU A 1 175 ? -4.629 -8.112 1.785 1.00 93.81 175 LEU A C 1
ATOM 1397 O O . LEU A 1 175 ? -5.604 -7.635 1.201 1.00 93.81 175 LEU A O 1
ATOM 1401 N N . GLU A 1 176 ? -4.763 -9.041 2.728 1.00 92.44 176 GLU A N 1
ATOM 1402 C CA . GLU A 1 176 ? -6.042 -9.641 3.099 1.00 92.44 176 GLU A CA 1
ATOM 1403 C C . GLU A 1 176 ? -6.963 -8.654 3.834 1.00 92.44 176 GLU A C 1
ATOM 1405 O O . GLU A 1 176 ? -8.134 -8.503 3.451 1.00 92.44 176 GLU A O 1
ATOM 1410 N N . VAL A 1 177 ? -6.431 -7.942 4.836 1.00 92.69 177 VAL A N 1
ATOM 1411 C CA . VAL A 1 177 ? -7.214 -7.027 5.686 1.00 92.69 177 VAL A CA 1
ATOM 1412 C C . VAL A 1 177 ? -7.520 -5.698 5.014 1.00 92.69 177 VAL A C 1
ATOM 1414 O O . VAL A 1 177 ? -8.517 -5.056 5.356 1.00 92.69 177 VAL A O 1
ATOM 1417 N N . MET A 1 178 ? -6.688 -5.272 4.061 1.00 92.69 178 MET A N 1
ATOM 1418 C CA . MET A 1 178 ? -6.887 -3.995 3.394 1.00 92.69 178 MET A CA 1
ATOM 1419 C C . MET A 1 178 ? -8.199 -4.005 2.589 1.00 92.69 178 MET A C 1
ATOM 1421 O O . MET A 1 178 ? -8.523 -4.989 1.903 1.00 92.69 178 MET A O 1
ATOM 1425 N N . PRO A 1 179 ? -9.002 -2.925 2.664 1.00 89.81 179 PRO A N 1
ATOM 1426 C CA . PRO A 1 179 ? -10.283 -2.860 1.973 1.00 89.81 179 PRO A CA 1
ATOM 1427 C C . PRO A 1 179 ? -10.165 -3.023 0.457 1.00 89.81 179 PRO A C 1
ATOM 1429 O O . PRO A 1 179 ? -11.011 -3.698 -0.128 1.00 89.81 179 PRO A O 1
ATOM 1432 N N . TRP A 1 180 ? -9.127 -2.439 -0.159 1.00 89.00 180 TRP A N 1
ATOM 1433 C CA . TRP A 1 180 ? -8.976 -2.345 -1.618 1.00 89.00 180 TRP A CA 1
ATOM 1434 C C . TRP A 1 180 ? -10.289 -1.917 -2.280 1.00 89.00 180 TRP A C 1
ATOM 1436 O O . TRP A 1 180 ? -10.811 -2.617 -3.147 1.00 89.00 180 TRP A O 1
ATOM 1446 N N . GLU A 1 181 ? -10.871 -0.821 -1.778 1.00 80.69 181 GLU A N 1
ATOM 1447 C CA . GLU A 1 181 ? -12.238 -0.396 -2.101 1.00 80.69 181 GLU A CA 1
ATOM 1448 C C . GLU A 1 181 ? -12.494 -0.422 -3.613 1.00 80.69 181 GLU A C 1
ATOM 1450 O O . GLU A 1 181 ? -11.603 -0.062 -4.374 1.00 80.69 181 GLU A O 1
ATOM 1455 N N . ASN A 1 182 ? -13.704 -0.859 -4.011 1.00 59.56 182 ASN A N 1
ATOM 1456 C CA . ASN A 1 182 ? -14.179 -1.164 -5.376 1.00 59.56 182 ASN A CA 1
ATOM 1457 C C . ASN A 1 182 ? -14.012 -0.019 -6.381 1.00 59.56 182 ASN A C 1
ATOM 1459 O O . ASN A 1 182 ? -14.978 0.547 -6.903 1.00 59.56 182 ASN A O 1
ATOM 1463 N N . SER A 1 183 ? -12.776 0.323 -6.682 1.00 55.97 183 SER A N 1
ATOM 1464 C CA . SER A 1 183 ? -12.453 1.386 -7.585 1.00 55.97 183 SER A CA 1
ATOM 1465 C C . SER A 1 183 ? -12.508 0.802 -8.993 1.00 55.97 183 SER A C 1
ATOM 1467 O O . SER A 1 183 ? -11.750 -0.069 -9.422 1.00 55.97 183 SER A O 1
ATOM 1469 N N . ILE A 1 184 ? -13.486 1.297 -9.746 1.00 55.50 184 ILE A N 1
ATOM 1470 C CA . ILE A 1 184 ? -13.522 1.186 -11.205 1.00 55.50 184 ILE A CA 1
ATOM 1471 C C . ILE A 1 184 ? -12.202 1.732 -11.797 1.00 55.50 184 ILE A C 1
ATOM 1473 O O . ILE A 1 184 ? -11.836 1.359 -12.906 1.00 55.50 184 ILE A O 1
ATOM 1477 N N . THR A 1 185 ? -11.454 2.547 -11.051 1.00 59.16 185 THR A N 1
ATOM 1478 C CA . THR A 1 185 ? -10.078 3.004 -11.299 1.00 59.16 185 THR A CA 1
ATOM 1479 C C . THR A 1 185 ? -9.067 2.186 -10.478 1.00 59.16 185 THR A C 1
ATOM 1481 O O . THR A 1 185 ? -9.421 1.711 -9.416 1.00 59.16 185 THR A O 1
ATOM 1484 N N . GLY A 1 186 ? -7.823 1.981 -10.916 1.00 76.38 186 GLY A N 1
ATOM 1485 C CA . GLY A 1 186 ? -6.819 1.300 -10.073 1.00 76.38 186 GLY A CA 1
ATOM 1486 C C . GLY A 1 186 ? -6.527 2.078 -8.777 1.00 76.38 186 GLY A C 1
ATOM 1487 O O . GLY A 1 186 ? -6.724 3.294 -8.731 1.00 76.38 186 GLY A O 1
ATOM 1488 N N . VAL A 1 187 ? -6.067 1.387 -7.732 1.00 90.50 187 VAL A N 1
ATOM 1489 C CA . VAL A 1 187 ? -5.464 2.004 -6.534 1.00 90.50 187 VAL A CA 1
ATOM 1490 C C . VAL A 1 187 ? -4.001 2.295 -6.853 1.00 90.50 187 VAL A C 1
ATOM 1492 O O . VAL A 1 187 ? -3.391 1.540 -7.601 1.00 90.50 187 VAL A O 1
ATOM 1495 N N . TYR A 1 188 ? -3.413 3.360 -6.323 1.00 92.81 188 TYR A N 1
ATOM 1496 C CA . TYR A 1 188 ? -1.985 3.634 -6.495 1.00 92.81 188 TYR A CA 1
ATOM 1497 C C . TYR A 1 188 ? -1.316 3.603 -5.132 1.00 92.81 188 TYR A C 1
ATOM 1499 O O . TYR A 1 188 ? -1.779 4.278 -4.219 1.00 92.81 188 TYR A O 1
ATOM 1507 N N . HIS A 1 189 ? -0.267 2.805 -4.988 1.00 94.00 189 HIS A N 1
ATOM 1508 C CA . HIS A 1 189 ? 0.446 2.639 -3.727 1.00 94.00 189 HIS A CA 1
ATOM 1509 C C . HIS A 1 189 ? 1.876 3.138 -3.868 1.00 94.00 189 HIS A C 1
ATOM 1511 O O . HIS A 1 189 ? 2.512 2.867 -4.889 1.00 94.00 189 HIS A O 1
ATOM 1517 N N . LEU A 1 190 ? 2.364 3.855 -2.861 1.00 93.94 190 LEU A N 1
ATOM 1518 C CA . LEU A 1 190 ? 3.755 4.270 -2.757 1.00 93.94 190 LEU A CA 1
ATOM 1519 C C . LEU A 1 190 ? 4.658 3.032 -2.813 1.00 93.94 190 LEU A C 1
ATOM 1521 O O . LEU A 1 190 ? 4.353 1.995 -2.224 1.00 93.94 190 LEU A O 1
ATOM 1525 N N . ILE A 1 191 ? 5.762 3.116 -3.540 1.00 92.19 191 ILE A N 1
ATOM 1526 C CA . ILE A 1 191 ? 6.746 2.040 -3.618 1.00 92.19 191 ILE A CA 1
ATOM 1527 C C . ILE A 1 191 ? 7.647 2.147 -2.386 1.00 92.19 191 ILE A C 1
ATOM 1529 O O . ILE A 1 191 ? 8.734 2.716 -2.432 1.00 92.19 191 ILE A O 1
ATOM 1533 N N . ASP A 1 192 ? 7.143 1.632 -1.269 1.00 89.12 192 ASP A N 1
ATOM 1534 C CA . ASP A 1 192 ? 7.869 1.466 -0.012 1.00 89.12 192 ASP A CA 1
ATOM 1535 C C . ASP A 1 192 ? 8.448 0.045 0.122 1.00 89.12 192 ASP A C 1
ATOM 1537 O O . ASP A 1 192 ? 8.304 -0.802 -0.764 1.00 89.12 192 ASP A O 1
ATOM 1541 N N . GLU A 1 193 ? 9.126 -0.232 1.238 1.00 87.62 193 GLU A N 1
ATOM 1542 C CA . GLU A 1 193 ? 9.752 -1.536 1.483 1.00 87.62 193 GLU A CA 1
ATOM 1543 C C . GLU A 1 193 ? 8.743 -2.693 1.476 1.00 87.62 1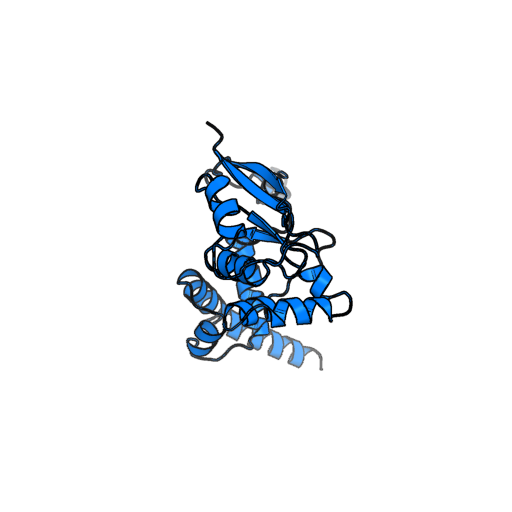93 GLU A C 1
ATOM 1545 O O . GLU A 1 193 ? 9.050 -3.772 0.966 1.00 87.62 193 GLU A O 1
ATOM 1550 N N . GLN A 1 194 ? 7.538 -2.484 2.017 1.00 89.81 194 GLN A N 1
ATOM 1551 C CA . GLN A 1 194 ? 6.492 -3.505 2.029 1.00 89.81 194 GLN A CA 1
ATOM 1552 C C . GLN A 1 194 ? 5.985 -3.789 0.617 1.00 89.81 194 GLN A C 1
ATOM 1554 O O . GLN A 1 194 ? 5.877 -4.949 0.212 1.00 89.81 194 GLN A O 1
ATOM 1559 N N . MET A 1 195 ? 5.717 -2.744 -0.162 1.00 92.12 195 MET A N 1
ATOM 1560 C CA . MET A 1 195 ? 5.259 -2.889 -1.532 1.00 92.12 195 MET A CA 1
ATOM 1561 C C . MET A 1 195 ? 6.337 -3.514 -2.420 1.00 92.12 195 MET A C 1
ATOM 1563 O O . MET A 1 195 ? 6.005 -4.353 -3.252 1.00 92.12 195 MET A O 1
ATOM 1567 N N . ILE A 1 196 ? 7.622 -3.206 -2.213 1.00 91.12 196 ILE A N 1
ATOM 1568 C CA . ILE A 1 196 ? 8.727 -3.882 -2.912 1.00 91.12 196 ILE A CA 1
ATOM 1569 C C . ILE A 1 196 ? 8.683 -5.393 -2.660 1.00 91.12 196 ILE A C 1
ATOM 1571 O O . ILE A 1 196 ? 8.664 -6.154 -3.627 1.00 91.12 196 ILE A O 1
ATOM 1575 N N . ARG A 1 197 ? 8.578 -5.842 -1.400 1.00 90.69 197 ARG A N 1
ATOM 1576 C CA . ARG A 1 197 ? 8.495 -7.282 -1.080 1.00 90.69 197 ARG A CA 1
ATOM 1577 C C . ARG A 1 197 ? 7.288 -7.957 -1.731 1.00 90.69 197 ARG A C 1
ATOM 1579 O O . ARG A 1 197 ? 7.409 -9.065 -2.256 1.00 90.69 197 ARG A O 1
ATOM 1586 N N . ILE A 1 198 ? 6.136 -7.282 -1.742 1.00 92.44 198 ILE A N 1
ATOM 1587 C CA . ILE A 1 198 ? 4.922 -7.772 -2.409 1.00 92.44 198 ILE A CA 1
ATOM 1588 C C . ILE A 1 198 ? 5.154 -7.904 -3.918 1.00 92.44 198 ILE A C 1
ATOM 1590 O O . ILE A 1 198 ? 4.839 -8.941 -4.496 1.00 92.44 198 ILE A O 1
ATOM 1594 N N . LEU A 1 199 ? 5.721 -6.887 -4.568 1.00 90.62 199 LEU A N 1
ATOM 1595 C CA . LEU A 1 199 ? 6.003 -6.911 -6.004 1.00 90.62 199 LEU A CA 1
ATOM 1596 C C . LEU A 1 199 ? 6.990 -8.026 -6.366 1.00 90.62 199 LEU A C 1
ATOM 1598 O O . LEU A 1 199 ? 6.757 -8.775 -7.309 1.00 90.62 199 LEU A O 1
ATOM 1602 N N . GLU A 1 200 ? 8.051 -8.193 -5.585 1.00 88.06 200 GLU A N 1
ATOM 1603 C CA . GLU A 1 200 ? 9.004 -9.289 -5.749 1.00 88.06 200 GLU A CA 1
ATOM 1604 C C . GLU A 1 200 ? 8.347 -10.672 -5.636 1.00 88.06 200 GLU A C 1
ATOM 1606 O O . GLU A 1 200 ? 8.692 -11.585 -6.383 1.00 88.06 200 GLU A O 1
ATOM 1611 N N . ALA A 1 201 ? 7.385 -10.835 -4.726 1.00 89.38 201 ALA A N 1
ATOM 1612 C CA . ALA A 1 201 ? 6.632 -12.077 -4.570 1.00 89.38 201 ALA A CA 1
ATOM 1613 C C . ALA A 1 201 ? 5.662 -12.346 -5.739 1.00 89.38 201 ALA A C 1
ATOM 1615 O O . ALA A 1 201 ? 5.333 -13.499 -6.021 1.00 89.38 201 ALA A O 1
ATOM 1616 N N . LEU A 1 202 ? 5.204 -11.297 -6.428 1.00 87.75 202 LEU A N 1
ATOM 1617 C CA . LEU A 1 202 ? 4.290 -11.393 -7.571 1.00 87.75 202 LEU A CA 1
ATOM 1618 C C . LEU A 1 202 ? 5.003 -11.512 -8.925 1.00 87.75 202 LEU A C 1
ATOM 1620 O O . LEU A 1 202 ? 4.352 -11.810 -9.932 1.00 87.75 202 LEU A O 1
ATOM 1624 N N . GLU A 1 203 ? 6.314 -11.316 -8.976 1.00 84.38 203 GLU A N 1
ATOM 1625 C CA . GLU A 1 203 ? 7.107 -11.449 -10.195 1.00 84.38 203 GLU A CA 1
ATOM 1626 C C . GLU A 1 203 ? 7.001 -12.860 -10.807 1.00 84.38 203 GLU A C 1
ATOM 1628 O O . GLU A 1 203 ? 7.058 -13.876 -10.110 1.00 84.38 203 GLU A O 1
ATOM 1633 N N . GLY A 1 204 ? 6.786 -12.943 -12.126 1.00 78.50 204 GLY A N 1
ATOM 1634 C CA . GLY A 1 204 ? 6.598 -14.211 -12.838 1.00 78.50 204 GLY A CA 1
ATOM 1635 C C . GLY A 1 204 ? 5.270 -14.932 -12.562 1.00 78.50 204 GLY A C 1
ATOM 1636 O O . GLY A 1 204 ? 5.043 -16.019 -13.092 1.00 78.50 204 GLY A O 1
ATOM 1637 N N . THR A 1 205 ? 4.367 -14.364 -11.752 1.00 79.94 205 THR A N 1
ATOM 1638 C CA . THR A 1 205 ? 3.041 -14.959 -11.479 1.00 79.94 205 THR A CA 1
ATOM 1639 C C . THR A 1 205 ? 1.966 -14.538 -12.487 1.00 79.94 205 THR A C 1
ATOM 1641 O O . THR A 1 205 ? 0.875 -15.107 -12.499 1.00 79.94 205 THR A O 1
ATOM 1644 N N . GLY A 1 206 ? 2.250 -13.522 -13.310 1.00 79.06 206 GLY A N 1
ATOM 1645 C CA . GLY A 1 206 ? 1.278 -12.870 -14.194 1.00 79.06 206 GLY A CA 1
ATOM 1646 C C . GLY A 1 206 ? 0.339 -11.878 -13.491 1.00 79.06 206 GLY A C 1
ATOM 1647 O O . GLY A 1 206 ? -0.443 -11.216 -14.166 1.00 79.06 206 GLY A O 1
ATOM 1648 N N . TYR A 1 207 ? 0.425 -11.742 -12.161 1.00 81.44 207 TYR A N 1
ATOM 1649 C CA . TYR A 1 207 ? -0.346 -10.767 -11.371 1.00 81.44 207 TYR A CA 1
ATOM 1650 C C . TYR A 1 207 ? 0.475 -9.547 -10.950 1.00 81.44 207 TYR A C 1
ATOM 1652 O O . TYR A 1 207 ? -0.019 -8.704 -10.197 1.00 81.44 207 TYR A O 1
ATOM 1660 N N . LEU A 1 208 ? 1.724 -9.451 -11.413 1.00 78.88 208 LEU A N 1
ATOM 1661 C CA . LEU A 1 208 ? 2.543 -8.277 -11.173 1.00 78.88 208 LEU A CA 1
ATOM 1662 C C . LEU A 1 208 ? 1.881 -7.060 -11.844 1.00 78.88 208 LEU A C 1
ATOM 1664 O O . LEU A 1 208 ? 1.498 -7.138 -13.017 1.00 78.88 208 LEU A O 1
ATOM 1668 N N . PRO A 1 209 ? 1.722 -5.936 -11.132 1.00 75.50 209 PRO A N 1
ATOM 1669 C CA . PRO A 1 209 ? 1.087 -4.770 -11.708 1.00 75.50 209 PRO A CA 1
ATOM 1670 C C . PRO A 1 209 ? 1.940 -4.179 -12.830 1.00 75.50 209 PRO A C 1
ATOM 1672 O O . PRO A 1 209 ? 3.158 -4.086 -12.726 1.00 75.50 209 PRO A O 1
ATOM 1675 N N . GLY A 1 210 ? 1.290 -3.783 -13.924 1.00 76.81 210 GLY A N 1
ATOM 1676 C CA . GLY A 1 210 ? 1.997 -3.394 -15.144 1.00 76.81 210 GLY A CA 1
ATOM 1677 C C . GLY A 1 210 ? 2.383 -1.920 -15.226 1.00 76.81 210 GLY A C 1
ATOM 1678 O O . GLY A 1 210 ? 3.094 -1.552 -16.152 1.00 76.81 210 GLY A O 1
ATOM 1679 N N . VAL A 1 211 ? 1.905 -1.051 -14.329 1.00 90.31 211 VAL A N 1
ATOM 1680 C CA . VAL A 1 211 ? 2.061 0.406 -14.474 1.00 90.31 211 VAL A CA 1
ATOM 1681 C C . VAL A 1 211 ? 2.670 1.032 -13.228 1.00 90.31 211 VAL A C 1
ATOM 1683 O O . VAL A 1 211 ? 2.089 0.971 -12.145 1.00 90.31 211 VAL A O 1
ATOM 1686 N N . PHE A 1 212 ? 3.789 1.717 -13.436 1.00 92.00 212 PHE A N 1
ATOM 1687 C CA . PHE A 1 212 ? 4.562 2.436 -12.434 1.00 92.00 212 PHE A CA 1
ATOM 1688 C C . PHE A 1 212 ? 4.608 3.926 -12.777 1.00 92.00 212 PHE A C 1
ATOM 1690 O O . PHE A 1 212 ? 4.547 4.318 -13.944 1.00 92.00 212 PHE A O 1
ATOM 1697 N N . TYR A 1 213 ? 4.692 4.759 -11.751 1.00 93.12 213 TYR A N 1
ATOM 1698 C CA . TYR A 1 213 ? 4.734 6.211 -11.830 1.00 93.12 213 TYR A CA 1
ATOM 1699 C C . TYR A 1 213 ? 5.946 6.679 -11.039 1.00 93.12 213 TYR A C 1
ATOM 1701 O O . TYR A 1 213 ? 5.935 6.640 -9.813 1.00 93.12 213 TYR A O 1
ATOM 1709 N N . PHE A 1 214 ? 6.981 7.110 -11.744 1.00 91.50 214 PHE A N 1
ATOM 1710 C CA . PHE A 1 214 ? 8.221 7.578 -11.146 1.00 91.50 214 PHE A CA 1
ATOM 1711 C C . PHE A 1 214 ? 8.202 9.096 -11.032 1.00 91.50 214 PHE A C 1
ATOM 1713 O O . PHE A 1 214 ? 7.934 9.797 -12.012 1.00 91.50 214 PHE A O 1
ATOM 1720 N N . ALA A 1 215 ? 8.460 9.598 -9.834 1.00 89.88 215 ALA A N 1
ATOM 1721 C CA . ALA A 1 215 ? 8.499 11.016 -9.551 1.00 89.88 215 ALA A CA 1
ATOM 1722 C C . ALA A 1 215 ? 9.724 11.657 -10.215 1.00 89.88 215 ALA A C 1
ATOM 1724 O O . ALA A 1 215 ? 10.862 11.209 -10.065 1.00 89.88 215 ALA A O 1
ATOM 1725 N N . VAL A 1 216 ? 9.482 12.746 -10.934 1.00 87.38 216 VAL A N 1
ATOM 1726 C CA . VAL A 1 216 ? 10.489 13.601 -11.553 1.00 87.38 216 VAL A CA 1
ATOM 1727 C C . VAL A 1 216 ? 10.407 14.945 -10.841 1.00 87.38 216 VAL A C 1
ATOM 1729 O O . VAL A 1 216 ? 9.331 15.526 -10.722 1.00 87.38 216 VAL A O 1
ATOM 1732 N N . LYS A 1 217 ? 11.532 15.408 -10.289 1.00 75.19 217 LYS A N 1
ATOM 1733 C CA . LYS A 1 217 ? 11.590 16.742 -9.687 1.00 75.19 217 LYS A CA 1
ATOM 1734 C C . LYS A 1 217 ? 11.524 17.772 -10.803 1.00 75.19 217 LYS A C 1
ATOM 1736 O O . LYS A 1 217 ? 12.375 17.742 -11.693 1.00 75.19 217 LYS A O 1
ATOM 1741 N N . ASP A 1 218 ? 10.553 18.669 -10.723 1.00 65.31 218 ASP A N 1
ATOM 1742 C CA . ASP A 1 218 ? 10.555 19.863 -11.555 1.00 65.31 218 ASP A CA 1
ATOM 1743 C C . ASP A 1 218 ? 11.709 20.758 -11.051 1.00 65.31 218 ASP A C 1
ATOM 1745 O O . ASP A 1 218 ? 11.790 21.067 -9.859 1.00 65.31 218 ASP A O 1
ATOM 1749 N N . VAL A 1 219 ? 12.681 21.040 -11.931 1.00 56.16 219 VAL A N 1
ATOM 1750 C CA . VAL A 1 219 ? 13.881 21.861 -11.651 1.00 56.16 219 VAL A CA 1
ATOM 1751 C C . VAL A 1 219 ? 13.556 23.339 -11.798 1.00 56.16 219 VAL A C 1
ATOM 1753 O O . VAL A 1 219 ? 12.916 23.687 -12.816 1.00 56.16 219 VAL A O 1
#